Protein AF-0000000086063031 (afdb_homodimer)

InterPro domains:
  IPR055894 Protein of unknown function DUF7471 [PF24283] (33-115)

Sequence (252 aa):
MVTSVFPFATTVAWLATDVVGPSWWAVEGSTPLLIVILIAGIGTGVLFAVSLVAYARRGGRRFLLVSIAIGALWARSIVGAGTVLGYVPMPAHHYVEHTLDFAIAAIVLYAVYAHAPGEPPEDGPPMVTSVFPFATTVAWLATDVVGPSWWAVEGSTPLLIVILIAGIGTGVLFAVSLVAYARRGGRRFLLVSIAIGALWARSIVGAGTVLGYVPMPAHHYVEHTLDFAIAAIVLYAVYAHAPGEPPEDGPP

Nearest PDB structures (foldseek):
  8gs8-assembly1_D  TM=6.933E-01  e=8.048E+00  Homo sapiens
  4yxd-assembly1_D  TM=7.085E-01  e=8.470E+00  Sus scrofa

Organism: NCBI:txid261290

pLDDT: mean 77.17, std 23.17, range [20.83, 98.56]

Secondary structure (DSSP, 8-state):
---S-HHHHHHHHHIIIIIT-GGGG-STT-HHHHHHHHHHHHHHHHHHHHHHHHHHHH-SHHHHHHHHHHHHHHHHHHHHHHHHTTSS-HHHHHHHHHHHHHHHHHHHHHHHHHTSTTS-------/-----HHHHHHHHHIIIIIT-GGGG-STT-HHHHHHHHHHHHHHHHHHHHHHHHHHHH-SHHHHHHHHHHHHHHHHHHHHHHHHTTSS-HHHHHHHHHHHHHHHHHHHHHHHHHTSTTS-------

Solvent-accessible surface area (backbone atoms only — not comparable to full-atom values): 13448 Å² total; per-residue (Å²): 132,88,72,76,71,59,49,58,56,46,47,51,44,46,51,45,46,69,70,42,34,87,65,45,65,34,58,58,70,23,64,72,57,49,53,51,43,50,52,34,31,51,54,30,40,53,52,29,52,50,32,46,51,49,23,71,72,68,45,60,64,54,38,45,47,51,29,52,39,31,44,51,55,32,50,43,32,52,41,49,53,32,26,32,73,64,76,33,57,63,62,59,46,51,52,52,43,44,54,45,50,37,50,34,44,50,45,58,51,46,40,53,61,58,64,32,93,85,48,73,67,80,70,66,81,131,133,87,73,75,73,57,48,59,57,45,46,54,42,45,50,45,46,68,72,42,35,87,67,43,67,33,59,58,70,27,63,71,59,49,52,51,42,50,53,32,33,51,54,30,41,51,51,28,53,50,33,45,51,50,23,72,72,67,46,60,65,56,37,45,45,50,30,51,40,31,42,52,56,32,49,45,33,52,42,50,52,31,25,31,73,64,76,33,59,61,62,58,46,51,51,52,42,42,54,46,51,36,51,35,43,51,45,57,51,46,39,52,60,58,64,32,93,84,47,72,68,80,72,66,81,133

Foldseek 3Di:
DPDDPVCVVVVVVCCVPVVCHPCNVVLAQNPVQLVVLVVVLVVLVVVLVVLVVVCVVVNDDLSVLVSVLSVLVNVLSVLSNCVNPPNHPPVRSVVSVVVSVVVSVVSNVCSCVQPPPPRPNPPPDD/DPDPPVCVVVVVVCCQPVVCNPCNVVLAQNPVQLVVLVVVLVVLVVVLVVLVVVCVVVNDDLSVLVSVLSVLVNVLSVLSNCVNPPNHPPVRSVVSVVVSVVVSVVSNVCSCVQPPPPRPNPPPDD

Radius of gyration: 20.37 Å; Cα contacts (8 Å, |Δi|>4): 259; chains: 2; bounding box: 74×58×47 Å

Structure (mmCIF, N/CA/C/O backbone):
data_AF-0000000086063031-model_v1
#
loop_
_entity.id
_entity.type
_entity.pdbx_description
1 polymer 'Membrane protein DedA with SNARE-associated domain'
#
loop_
_atom_site.group_PDB
_atom_site.id
_atom_site.type_symbol
_atom_site.label_atom_id
_atom_site.label_alt_id
_atom_site.label_comp_id
_atom_site.label_asym_id
_atom_site.label_entity_id
_atom_site.label_seq_id
_atom_site.pdbx_PDB_ins_code
_atom_site.Cartn_x
_atom_site.Cartn_y
_atom_site.Cartn_z
_atom_site.occupancy
_atom_site.B_iso_or_equiv
_atom_site.auth_seq_id
_atom_site.auth_comp_id
_atom_site.auth_asym_id
_atom_site.auth_atom_id
_atom_site.pdbx_PDB_model_num
ATOM 1 N N . MET A 1 1 ? -36.781 -14.828 -8.031 1 20.83 1 MET A N 1
ATOM 2 C CA . MET A 1 1 ? -35.969 -13.883 -8.781 1 20.83 1 MET A CA 1
ATOM 3 C C . MET A 1 1 ? -34.5 -14.023 -8.414 1 20.83 1 MET A C 1
ATOM 5 O O . MET A 1 1 ? -34.062 -13.477 -7.406 1 20.83 1 MET A O 1
ATOM 9 N N . VAL A 1 2 ? -33.906 -15.172 -8.297 1 31.12 2 VAL A N 1
ATOM 10 C CA . VAL A 1 2 ? -32.625 -15.727 -7.945 1 31.12 2 VAL A CA 1
ATOM 11 C C . VAL A 1 2 ? -31.531 -15.117 -8.836 1 31.12 2 VAL A C 1
ATOM 13 O O . VAL A 1 2 ? -31.469 -15.414 -10.031 1 31.12 2 VAL A O 1
ATOM 16 N N . THR A 1 3 ? -31.391 -13.758 -8.852 1 30.05 3 THR A N 1
ATOM 17 C CA . THR A 1 3 ? -30.688 -12.781 -9.68 1 30.05 3 THR A CA 1
ATOM 18 C C . THR A 1 3 ? -29.234 -13.188 -9.883 1 30.05 3 THR A C 1
ATOM 20 O O . THR A 1 3 ? -28.688 -13.984 -9.109 1 30.05 3 THR A O 1
ATOM 23 N N . SER A 1 4 ? -28.516 -12.82 -11.133 1 31.11 4 SER A N 1
ATOM 24 C CA . SER A 1 4 ? -27.359 -12.844 -12.031 1 31.11 4 SER A CA 1
ATOM 25 C C . SER A 1 4 ? -26.078 -12.453 -11.305 1 31.11 4 SER A C 1
ATOM 27 O O . SER A 1 4 ? -25.469 -11.43 -11.617 1 31.11 4 SER A O 1
ATOM 29 N N . VAL A 1 5 ? -26.078 -12.477 -10.055 1 32.88 5 VAL A N 1
ATOM 30 C CA . VAL A 1 5 ? -24.828 -12.227 -9.336 1 32.88 5 VAL A CA 1
ATOM 31 C C . VAL A 1 5 ? -23.75 -13.164 -9.867 1 32.88 5 VAL A C 1
ATOM 33 O O . VAL A 1 5 ? -22.578 -13.07 -9.453 1 32.88 5 VAL A O 1
ATOM 36 N N . PHE A 1 6 ? -24.156 -14.289 -10.5 1 37.38 6 PHE A N 1
ATOM 37 C CA . PHE A 1 6 ? -23.344 -15.367 -11.055 1 37.38 6 PHE A CA 1
ATOM 38 C C . PHE A 1 6 ? -22.453 -14.852 -12.18 1 37.38 6 PHE A C 1
ATOM 40 O O . PHE A 1 6 ? -21.5 -15.523 -12.594 1 37.38 6 PHE A O 1
ATOM 47 N N . PRO A 1 7 ? -22.938 -13.758 -12.82 1 42.75 7 PRO A N 1
ATOM 48 C CA . PRO A 1 7 ? -22.281 -13.406 -14.086 1 42.75 7 PRO A CA 1
ATOM 49 C C . PRO A 1 7 ? -20.906 -12.805 -13.875 1 42.75 7 PRO A C 1
ATOM 51 O O . PRO A 1 7 ? -20.031 -12.906 -14.758 1 42.75 7 PRO A O 1
ATOM 54 N N . PHE A 1 8 ? -20.844 -12.141 -12.766 1 37.62 8 PHE A N 1
ATOM 55 C CA . PHE A 1 8 ? -19.531 -11.523 -12.57 1 37.62 8 PHE A CA 1
ATOM 56 C C . PHE A 1 8 ? -18.469 -12.586 -12.328 1 37.62 8 PHE A C 1
ATOM 58 O O . PHE A 1 8 ? -17.391 -12.531 -12.922 1 37.62 8 PHE A O 1
ATOM 65 N N . ALA A 1 9 ? -18.766 -13.586 -11.555 1 42.22 9 ALA A N 1
ATOM 66 C CA . ALA A 1 9 ? -17.828 -14.68 -11.328 1 42.22 9 ALA A CA 1
ATOM 67 C C . ALA A 1 9 ? -17.594 -15.484 -12.602 1 42.22 9 ALA A C 1
ATOM 69 O O . ALA A 1 9 ? -16.469 -15.875 -12.906 1 42.22 9 ALA A O 1
ATOM 70 N N . THR A 1 10 ? -18.703 -15.688 -13.219 1 41.84 10 THR A N 1
ATOM 71 C CA . THR A 1 10 ? -18.594 -16.438 -14.469 1 41.84 10 THR A CA 1
ATOM 72 C C . THR A 1 10 ? -17.828 -15.633 -15.516 1 41.84 10 THR A C 1
ATOM 74 O O . THR A 1 10 ? -17.016 -16.188 -16.266 1 41.84 10 THR A O 1
ATOM 77 N N . THR A 1 11 ? -18.109 -14.383 -15.508 1 43.56 11 THR A N 1
ATOM 78 C CA . THR A 1 11 ? -17.406 -13.539 -16.453 1 43.56 11 THR A CA 1
ATOM 79 C C . THR A 1 11 ? -15.93 -13.414 -16.078 1 43.56 11 THR A C 1
ATOM 81 O O . THR A 1 11 ? -15.047 -13.508 -16.922 1 43.56 11 THR A O 1
ATOM 84 N N . VAL A 1 12 ? -15.68 -13.281 -14.852 1 43.25 12 VAL A N 1
ATOM 85 C CA . VAL A 1 12 ? -14.297 -13.273 -14.375 1 43.25 12 VAL A CA 1
ATOM 86 C C . VAL A 1 12 ? -13.672 -14.648 -14.586 1 43.25 12 VAL A C 1
ATOM 88 O O . VAL A 1 12 ? -12.516 -14.758 -14.992 1 43.25 12 VAL A O 1
ATOM 91 N N . ALA A 1 13 ? -14.461 -15.625 -14.406 1 44.09 13 ALA A N 1
ATOM 92 C CA . ALA A 1 13 ? -14.016 -17 -14.648 1 44.09 13 ALA A CA 1
ATOM 93 C C . ALA A 1 13 ? -13.773 -17.234 -16.141 1 44.09 13 ALA A C 1
ATOM 95 O O . ALA A 1 13 ? -12.766 -17.844 -16.516 1 44.09 13 ALA A O 1
ATOM 96 N N . TRP A 1 14 ? -14.742 -16.906 -16.891 1 43.19 14 TRP A N 1
ATOM 97 C CA . TRP A 1 14 ? -14.602 -17.031 -18.344 1 43.19 14 TRP A CA 1
ATOM 98 C C . TRP A 1 14 ? -13.43 -16.203 -18.844 1 43.19 14 TRP A C 1
ATOM 100 O O . TRP A 1 14 ? -12.633 -16.688 -19.656 1 43.19 14 TRP A O 1
ATOM 110 N N . LEU A 1 15 ? -13.219 -14.93 -18.469 1 42.94 15 LEU A N 1
ATOM 111 C CA . LEU A 1 15 ? -12.062 -14.133 -18.859 1 42.94 15 LEU A CA 1
ATOM 112 C C . LEU A 1 15 ? -10.766 -14.781 -18.375 1 42.94 15 LEU A C 1
ATOM 114 O O . LEU A 1 15 ? -9.781 -14.805 -19.109 1 42.94 15 LEU A O 1
ATOM 118 N N . ALA A 1 16 ? -10.836 -15.328 -17.344 1 42.28 16 ALA A N 1
ATOM 119 C CA . ALA A 1 16 ? -9.695 -16.031 -16.766 1 42.28 16 ALA A CA 1
ATOM 120 C C . ALA A 1 16 ? -9.367 -17.297 -17.547 1 42.28 16 ALA A C 1
ATOM 122 O O . ALA A 1 16 ? -8.203 -17.578 -17.812 1 42.28 16 ALA A O 1
ATOM 123 N N . THR A 1 17 ? -10.297 -18.109 -17.719 1 42.16 17 THR A N 1
ATOM 124 C CA . THR A 1 17 ? -10.055 -19.391 -18.359 1 42.16 17 THR A CA 1
ATOM 125 C C . THR A 1 17 ? -9.789 -19.219 -19.844 1 42.16 17 THR A C 1
ATOM 127 O O . THR A 1 17 ? -8.898 -19.859 -20.406 1 42.16 17 THR A O 1
ATOM 130 N N . ASP A 1 18 ? -10.781 -18.781 -20.484 1 43.88 18 ASP A N 1
ATOM 131 C CA . ASP A 1 18 ? -10.727 -18.797 -21.938 1 43.88 18 ASP A CA 1
ATOM 132 C C . ASP A 1 18 ? -9.727 -17.75 -22.453 1 43.88 18 ASP A C 1
ATOM 134 O O . ASP A 1 18 ? -9.047 -17.984 -23.438 1 43.88 18 ASP A O 1
ATOM 138 N N . VAL A 1 19 ? -9.883 -16.594 -21.984 1 39.41 19 VAL A N 1
ATOM 139 C CA . VAL A 1 19 ? -9 -15.602 -22.578 1 39.41 19 VAL A CA 1
ATOM 140 C C . VAL A 1 19 ? -7.57 -15.812 -22.094 1 39.41 19 VAL A C 1
ATOM 142 O O . VAL A 1 19 ? -6.609 -15.57 -22.828 1 39.41 19 VAL A O 1
ATOM 145 N N . VAL A 1 20 ? -7.281 -16.016 -20.781 1 44.25 20 VAL A N 1
ATOM 146 C CA . VAL A 1 20 ? -5.922 -16.047 -20.25 1 44.25 20 VAL A CA 1
ATOM 147 C C . VAL A 1 20 ? -5.383 -17.484 -20.297 1 44.25 20 VAL A C 1
ATOM 149 O O . VAL A 1 20 ? -4.172 -17.688 -20.344 1 44.25 20 VAL A O 1
ATOM 152 N N . GLY A 1 21 ? -6.012 -18.484 -20.906 1 39.88 21 GLY A N 1
ATOM 153 C CA . GLY A 1 21 ? -5.637 -19.891 -20.984 1 39.88 21 GLY A CA 1
ATOM 154 C C . GLY A 1 21 ? -4.973 -20.406 -19.719 1 39.88 21 GLY A C 1
ATOM 155 O O . GLY A 1 21 ? -4.582 -19.609 -18.859 1 39.88 21 GLY A O 1
ATOM 156 N N . PRO A 1 22 ? -5.008 -21.797 -19.469 1 41.97 22 PRO A N 1
ATOM 157 C CA . PRO A 1 22 ? -4.457 -22.5 -18.297 1 41.97 22 PRO A CA 1
ATOM 158 C C . PRO A 1 22 ? -3.154 -21.875 -17.812 1 41.97 22 PRO A C 1
ATOM 160 O O . PRO A 1 22 ? -2.865 -21.906 -16.609 1 41.97 22 PRO A O 1
ATOM 163 N N . SER A 1 23 ? -2.26 -21.469 -18.75 1 40.78 23 SER A N 1
ATOM 164 C CA . SER A 1 23 ? -0.94 -20.875 -18.594 1 40.78 23 SER A CA 1
ATOM 165 C C . SER A 1 23 ? -1.035 -19.5 -17.953 1 40.78 23 SER A C 1
ATOM 167 O O . SER A 1 23 ? -0.016 -18.891 -17.609 1 40.78 23 SER A O 1
ATOM 169 N N . TRP A 1 24 ? -2.018 -18.75 -18.188 1 43.81 24 TRP A N 1
ATOM 170 C CA . TRP A 1 24 ? -2.277 -17.359 -17.812 1 43.81 24 TRP A CA 1
ATOM 171 C C . TRP A 1 24 ? -2.168 -17.172 -16.297 1 43.81 24 TRP A C 1
ATOM 173 O O . TRP A 1 24 ? -2.01 -16.047 -15.828 1 43.81 24 TRP A O 1
ATOM 183 N N . TRP A 1 25 ? -2.561 -18.344 -15.539 1 47.53 25 TRP A N 1
ATOM 184 C CA . TRP A 1 25 ? -2.482 -18.375 -14.086 1 47.53 25 TRP A CA 1
ATOM 185 C C . TRP A 1 25 ? -1.031 -18.344 -13.617 1 47.53 25 TRP A C 1
ATOM 187 O O . TRP A 1 25 ? -0.75 -18 -12.469 1 47.53 25 TRP A O 1
ATOM 197 N N . ALA A 1 26 ? -0.244 -18.781 -14.711 1 58.03 26 ALA A N 1
ATOM 198 C CA . ALA A 1 26 ? 1.169 -18.766 -14.336 1 58.03 26 ALA A CA 1
ATOM 199 C C . ALA A 1 26 ? 1.691 -17.344 -14.242 1 58.03 26 ALA A C 1
ATOM 201 O O . ALA A 1 26 ? 1.446 -16.516 -15.133 1 58.03 26 ALA A O 1
ATOM 202 N N . VAL A 1 27 ? 1.788 -16.875 -13.07 1 63.09 27 VAL A N 1
ATOM 203 C CA . VAL A 1 27 ? 2.359 -15.555 -12.828 1 63.09 27 VAL A CA 1
ATOM 204 C C . VAL A 1 27 ? 3.656 -15.398 -13.617 1 63.09 27 VAL A C 1
ATOM 206 O O . VAL A 1 27 ? 3.846 -14.406 -14.32 1 63.09 27 VAL A O 1
ATOM 209 N N . GLU A 1 28 ? 4.422 -16.422 -13.656 1 63.66 28 GLU A N 1
ATOM 210 C CA . GLU A 1 28 ? 5.691 -16.328 -14.367 1 63.66 28 GLU A CA 1
ATOM 211 C C . GLU A 1 28 ? 5.477 -16.359 -15.875 1 63.66 28 GLU A C 1
ATOM 213 O O . GLU A 1 28 ? 4.762 -17.234 -16.391 1 63.66 28 GLU A O 1
ATOM 218 N N . GLY A 1 29 ? 5.973 -15.344 -16.531 1 69.56 29 GLY A N 1
ATOM 219 C CA . GLY A 1 29 ? 5.922 -15.312 -17.984 1 69.56 29 GLY A CA 1
ATOM 220 C C . GLY A 1 29 ? 4.617 -14.766 -18.531 1 69.56 29 GLY A C 1
ATOM 221 O O . GLY A 1 29 ? 4.414 -14.711 -19.734 1 69.56 29 GLY A O 1
ATOM 222 N N . SER A 1 30 ? 3.766 -14.32 -17.609 1 76.94 30 SER A N 1
ATOM 223 C CA . SER A 1 30 ? 2.482 -13.797 -18.062 1 76.94 30 SER A CA 1
ATOM 224 C C . SER A 1 30 ? 2.637 -12.398 -18.656 1 76.94 30 SER A C 1
ATOM 226 O O . SER A 1 30 ? 2.967 -11.445 -17.938 1 76.94 30 SER A O 1
ATOM 228 N N . THR A 1 31 ? 2.377 -12.25 -19.953 1 79.69 31 THR A N 1
ATOM 229 C CA . THR A 1 31 ? 2.512 -10.969 -20.641 1 79.69 31 THR A CA 1
ATOM 230 C C . THR A 1 31 ? 1.456 -9.984 -20.156 1 79.69 31 THR A C 1
ATOM 232 O O . THR A 1 31 ? 1.765 -8.82 -19.875 1 79.69 31 THR A O 1
ATOM 235 N N . PRO A 1 32 ? 0.213 -10.375 -19.938 1 81.25 32 PRO A N 1
ATOM 236 C CA . PRO A 1 32 ? -0.776 -9.43 -19.422 1 81.25 32 PRO A CA 1
ATOM 237 C C . PRO A 1 32 ? -0.412 -8.883 -18.031 1 81.25 32 PRO A C 1
ATOM 239 O O . PRO A 1 32 ? -0.595 -7.691 -17.766 1 81.25 32 PRO A O 1
ATOM 242 N N . LEU A 1 33 ? 0.111 -9.742 -17.219 1 84.5 33 LEU A N 1
ATOM 243 C CA . LEU A 1 33 ? 0.503 -9.281 -15.883 1 84.5 33 LEU A CA 1
ATOM 244 C C . LEU A 1 33 ? 1.688 -8.32 -15.969 1 84.5 33 LEU A C 1
ATOM 246 O O . LEU A 1 33 ? 1.754 -7.344 -15.219 1 84.5 33 LEU A O 1
ATOM 250 N N . LEU A 1 34 ? 2.562 -8.602 -16.828 1 85.81 34 LEU A N 1
ATOM 251 C CA . LEU A 1 34 ? 3.715 -7.719 -16.984 1 85.81 34 LEU A CA 1
ATOM 252 C C . LEU A 1 34 ? 3.279 -6.332 -17.438 1 85.81 34 LEU A C 1
ATOM 254 O O . LEU A 1 34 ? 3.785 -5.32 -16.953 1 85.81 34 LEU A O 1
ATOM 258 N N . ILE A 1 35 ? 2.352 -6.238 -18.328 1 88.56 35 ILE A N 1
ATOM 259 C CA . ILE A 1 35 ? 1.856 -4.969 -18.844 1 88.56 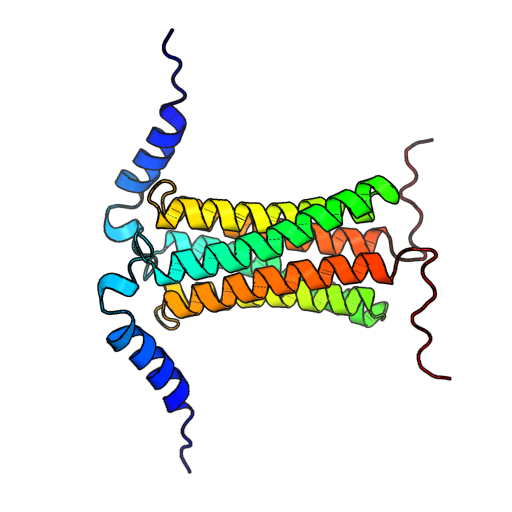35 ILE A CA 1
ATOM 260 C C . ILE A 1 35 ? 1.198 -4.172 -17.719 1 88.56 35 ILE A C 1
ATOM 262 O O . ILE A 1 35 ? 1.463 -2.98 -17.562 1 88.56 35 ILE A O 1
ATOM 266 N N . VAL A 1 36 ? 0.403 -4.84 -16.906 1 88.19 36 VAL A N 1
ATOM 267 C CA . VAL A 1 36 ? -0.298 -4.164 -15.812 1 88.19 36 VAL A CA 1
ATOM 268 C C . VAL A 1 36 ? 0.711 -3.65 -14.789 1 88.19 36 VAL A C 1
ATOM 270 O O . VAL A 1 36 ? 0.601 -2.518 -14.32 1 88.19 36 VAL A O 1
ATOM 273 N N . ILE A 1 37 ? 1.658 -4.477 -14.484 1 91.56 37 ILE A N 1
ATOM 274 C CA . ILE A 1 37 ? 2.674 -4.094 -13.516 1 91.56 37 ILE A CA 1
ATOM 275 C C . ILE A 1 37 ? 3.475 -2.906 -14.039 1 91.56 37 ILE A C 1
ATOM 277 O O . ILE A 1 37 ? 3.816 -1.995 -13.281 1 91.56 37 ILE A O 1
ATOM 281 N N . LEU A 1 38 ? 3.766 -2.932 -15.336 1 92.81 38 LEU A N 1
ATOM 282 C CA . LEU A 1 38 ? 4.539 -1.842 -15.93 1 92.81 38 LEU A CA 1
ATOM 283 C C . LEU A 1 38 ? 3.746 -0.54 -15.906 1 92.81 38 LEU A C 1
ATOM 285 O O . LEU A 1 38 ? 4.277 0.509 -15.531 1 92.81 38 LEU A O 1
ATOM 289 N N . ILE A 1 39 ? 2.504 -0.57 -16.219 1 93.88 39 ILE A N 1
ATOM 290 C CA . ILE A 1 39 ? 1.654 0.616 -16.219 1 93.88 39 ILE A CA 1
ATOM 291 C C . ILE A 1 39 ? 1.513 1.144 -14.789 1 93.88 39 ILE A C 1
ATOM 293 O O . ILE A 1 39 ? 1.739 2.328 -14.531 1 93.88 39 ILE A O 1
ATOM 297 N N . ALA A 1 40 ? 1.154 0.263 -13.922 1 94.56 40 ALA A N 1
ATOM 298 C CA . ALA A 1 40 ? 1.008 0.661 -12.523 1 94.56 40 ALA A CA 1
ATOM 299 C C . ALA A 1 40 ? 2.338 1.137 -11.945 1 94.56 40 ALA A C 1
ATOM 301 O O . ALA A 1 40 ? 2.379 2.105 -11.188 1 94.56 40 ALA A O 1
ATOM 302 N N . GLY A 1 41 ? 3.43 0.386 -12.266 1 96.69 41 GLY A N 1
ATOM 303 C CA . GLY A 1 41 ? 4.754 0.757 -11.797 1 96.69 41 GLY A CA 1
ATOM 304 C C . GLY A 1 41 ? 5.188 2.135 -12.266 1 96.69 41 GLY A C 1
ATOM 305 O O . GLY A 1 41 ? 5.73 2.918 -11.484 1 96.69 41 GLY A O 1
ATOM 306 N N . ILE A 1 42 ? 4.965 2.445 -13.516 1 96.81 42 ILE A N 1
ATOM 307 C CA . ILE A 1 42 ? 5.289 3.76 -14.055 1 96.81 42 ILE A CA 1
ATOM 308 C C . ILE A 1 42 ? 4.441 4.828 -13.367 1 96.81 42 ILE A C 1
ATOM 310 O O . ILE A 1 42 ? 4.965 5.848 -12.914 1 96.81 42 ILE A O 1
ATOM 314 N N . GLY A 1 43 ? 3.176 4.586 -13.258 1 97.19 43 GLY A N 1
ATOM 315 C CA . GLY A 1 43 ? 2.309 5.535 -12.578 1 97.19 43 GLY A CA 1
ATOM 316 C C . GLY A 1 43 ? 2.729 5.805 -11.148 1 97.19 43 GLY A C 1
ATOM 317 O O . GLY A 1 43 ? 2.859 6.965 -10.742 1 97.19 43 GLY A O 1
ATOM 318 N N . THR A 1 44 ? 2.975 4.793 -10.43 1 97.81 44 THR A N 1
ATOM 319 C CA . THR A 1 44 ? 3.404 4.934 -9.039 1 97.81 44 THR A CA 1
ATOM 320 C C . THR A 1 44 ? 4.797 5.551 -8.961 1 97.81 44 THR A C 1
ATOM 322 O O . THR A 1 44 ? 5.09 6.316 -8.039 1 97.81 44 THR A O 1
ATOM 325 N N . GLY A 1 45 ? 5.586 5.23 -9.961 1 98 45 GLY A N 1
ATOM 326 C CA . GLY A 1 45 ? 6.902 5.84 -10.023 1 98 45 GLY A CA 1
ATOM 327 C C . GLY A 1 45 ? 6.855 7.344 -10.203 1 98 45 GLY A C 1
ATOM 328 O O . GLY A 1 45 ? 7.605 8.078 -9.547 1 98 45 GLY A O 1
ATOM 329 N N . VAL A 1 46 ? 6.031 7.793 -11.031 1 98.31 46 VAL A N 1
ATOM 330 C CA . VAL A 1 46 ? 5.84 9.227 -11.234 1 98.31 46 VAL A CA 1
ATOM 331 C C . VAL A 1 46 ? 5.379 9.875 -9.93 1 98.31 46 VAL A C 1
ATOM 333 O O . VAL A 1 46 ? 5.914 10.906 -9.523 1 98.31 46 VAL A O 1
ATOM 336 N N . LEU A 1 47 ? 4.438 9.266 -9.281 1 98.44 47 LEU A N 1
ATOM 337 C CA . LEU A 1 47 ? 3.959 9.812 -8.016 1 98.44 47 LEU A CA 1
ATOM 338 C C . LEU A 1 47 ? 5.07 9.828 -6.973 1 98.44 47 LEU A C 1
ATOM 340 O O . LEU A 1 47 ? 5.148 10.742 -6.152 1 98.44 47 LEU A O 1
ATOM 344 N N . PHE A 1 48 ? 5.879 8.828 -7.02 1 98.38 48 PHE A N 1
ATOM 345 C CA . PHE A 1 48 ? 7.02 8.789 -6.109 1 98.38 48 PHE A CA 1
ATOM 346 C C . PHE A 1 48 ? 7.969 9.953 -6.375 1 98.38 48 PHE A C 1
ATOM 348 O O . PHE A 1 48 ? 8.398 10.633 -5.441 1 98.38 48 PHE A O 1
ATOM 355 N N . ALA A 1 49 ? 8.258 10.188 -7.641 1 98.5 49 ALA A N 1
ATOM 356 C CA . ALA A 1 49 ? 9.117 11.305 -8 1 98.5 49 ALA A CA 1
ATOM 357 C C . ALA A 1 49 ? 8.516 12.633 -7.543 1 98.5 49 ALA A C 1
ATOM 359 O O . ALA A 1 49 ? 9.219 13.484 -6.992 1 98.5 49 ALA A O 1
ATOM 360 N N . VAL A 1 50 ? 7.281 12.766 -7.715 1 97.5 50 VAL A N 1
ATOM 361 C CA . VAL A 1 50 ? 6.582 13.977 -7.281 1 97.5 50 VAL A CA 1
ATOM 362 C C . VAL A 1 50 ? 6.684 14.117 -5.766 1 97.5 50 VAL A C 1
ATOM 364 O O . VAL A 1 50 ? 6.906 15.219 -5.254 1 97.5 50 VAL A O 1
ATOM 367 N N . SER A 1 51 ? 6.477 13 -5.121 1 97.44 51 SER A N 1
ATOM 368 C CA . SER A 1 51 ? 6.547 13.055 -3.666 1 97.44 51 SER A CA 1
ATOM 369 C C . SER A 1 51 ? 7.941 13.461 -3.195 1 97.44 51 SER A C 1
ATOM 371 O O . SER A 1 51 ? 8.078 14.156 -2.186 1 97.44 51 SER A O 1
ATOM 373 N N . LEU A 1 52 ? 8.984 13.047 -3.93 1 97.44 52 LEU A N 1
ATOM 374 C CA . LEU A 1 52 ? 10.352 13.422 -3.59 1 97.44 52 LEU A CA 1
ATOM 375 C C . LEU A 1 52 ? 10.586 14.914 -3.826 1 97.44 52 LEU A C 1
ATOM 377 O O . LEU A 1 52 ? 11.242 15.578 -3.021 1 97.44 52 LEU A O 1
ATOM 381 N N . VAL A 1 53 ? 10.086 15.359 -4.895 1 96.25 53 VAL A N 1
ATOM 382 C CA . VAL A 1 53 ? 10.227 16.781 -5.207 1 96.25 53 VAL A CA 1
ATOM 383 C C . VAL A 1 53 ? 9.5 17.609 -4.152 1 96.25 53 VAL A C 1
ATOM 385 O O . VAL A 1 53 ? 10.031 18.609 -3.672 1 96.25 53 VAL A O 1
ATOM 388 N N . ALA A 1 54 ? 8.336 17.219 -3.822 1 93.62 54 ALA A N 1
ATOM 389 C CA . ALA A 1 54 ? 7.586 17.906 -2.781 1 93.62 54 ALA A CA 1
ATOM 390 C C . ALA A 1 54 ? 8.352 17.906 -1.463 1 93.62 54 ALA A C 1
ATOM 392 O O . ALA A 1 54 ? 8.43 18.938 -0.785 1 93.62 54 ALA A O 1
ATOM 393 N N . TYR A 1 55 ? 8.922 16.766 -1.166 1 94.62 55 TYR A N 1
ATOM 394 C CA . TYR A 1 55 ? 9.727 16.672 0.046 1 94.62 55 TYR A CA 1
ATOM 395 C C . TYR A 1 55 ? 10.922 17.609 -0.024 1 94.62 55 TYR A C 1
ATOM 397 O O . TYR A 1 55 ? 11.266 18.266 0.962 1 94.62 55 TYR A O 1
ATOM 405 N N . ALA A 1 56 ? 11.555 17.656 -1.115 1 95.38 56 ALA A N 1
ATOM 406 C CA . ALA A 1 56 ? 12.742 18.5 -1.3 1 95.38 56 ALA A CA 1
ATOM 407 C C . ALA A 1 56 ? 12.391 19.969 -1.187 1 95.38 56 ALA A C 1
ATOM 409 O O . ALA A 1 56 ? 13.195 20.766 -0.685 1 95.38 56 ALA A O 1
ATOM 410 N N . ARG A 1 57 ? 11.25 20.375 -1.548 1 91.75 57 ARG A N 1
ATOM 411 C CA . ARG A 1 57 ? 10.844 21.766 -1.595 1 91.75 57 ARG A CA 1
ATOM 412 C C . ARG A 1 57 ? 10.25 22.203 -0.263 1 91.75 57 ARG A C 1
ATOM 414 O O . ARG A 1 57 ? 10.492 23.328 0.191 1 91.75 57 ARG A O 1
ATOM 421 N N . ARG A 1 58 ? 9.539 21.391 0.278 1 86.56 58 ARG A N 1
ATOM 422 C CA . ARG A 1 58 ? 8.781 21.797 1.458 1 86.56 58 ARG A CA 1
ATOM 423 C C . ARG A 1 58 ? 9.477 21.328 2.736 1 86.56 58 ARG A C 1
ATOM 425 O O . ARG A 1 58 ? 9.281 21.922 3.801 1 86.56 58 ARG A O 1
ATOM 432 N N . GLY A 1 59 ? 10.18 20.266 2.498 1 81.88 59 GLY A N 1
ATOM 433 C CA . GLY A 1 59 ? 10.828 19.734 3.689 1 81.88 59 GLY A CA 1
ATOM 434 C C . GLY A 1 59 ? 9.852 19.219 4.727 1 81.88 59 GLY A C 1
ATOM 435 O O . GLY A 1 59 ? 8.648 19.109 4.457 1 81.88 59 GLY A O 1
ATOM 436 N N . GLY A 1 60 ? 10.211 18.438 5.812 1 84.94 60 GLY A N 1
ATOM 437 C CA . GLY A 1 60 ? 9.352 18.016 6.91 1 84.94 60 GLY A CA 1
ATOM 438 C C . GLY A 1 60 ? 9.195 16.5 6.996 1 84.94 60 GLY A C 1
ATOM 439 O O . GLY A 1 60 ? 9.359 15.805 5.996 1 84.94 60 GLY A O 1
ATOM 440 N N . ARG A 1 61 ? 8.852 16.172 8.047 1 88.88 61 ARG A N 1
ATOM 441 C CA . ARG A 1 61 ? 8.742 14.75 8.359 1 88.88 61 ARG A CA 1
ATOM 442 C C . ARG A 1 61 ? 7.531 14.125 7.68 1 88.88 61 ARG A C 1
ATOM 444 O O . ARG A 1 61 ? 7.574 12.969 7.254 1 88.88 61 ARG A O 1
ATOM 451 N N . ARG A 1 62 ? 6.488 14.891 7.594 1 89.75 62 ARG A N 1
ATOM 452 C CA . ARG A 1 62 ? 5.285 14.367 6.961 1 89.75 62 ARG A CA 1
ATOM 453 C C . ARG A 1 62 ? 5.547 14.016 5.5 1 89.75 62 ARG A C 1
ATOM 455 O O . ARG A 1 62 ? 5.152 12.945 5.031 1 89.75 62 ARG A O 1
ATOM 462 N N . PHE A 1 63 ? 6.16 14.859 4.777 1 93.31 63 PHE A N 1
ATOM 463 C CA . PHE A 1 63 ? 6.477 14.633 3.373 1 93.31 63 PHE A CA 1
ATOM 464 C C . PHE A 1 63 ? 7.48 13.492 3.223 1 93.31 63 PHE A C 1
ATOM 466 O O . PHE A 1 63 ? 7.395 12.703 2.275 1 93.31 63 PHE A O 1
ATOM 473 N N . LEU A 1 64 ? 8.398 13.469 4.102 1 95.38 64 LEU A N 1
ATOM 474 C CA . LEU A 1 64 ? 9.359 12.375 4.078 1 95.38 64 LEU A CA 1
ATOM 475 C C . LEU A 1 64 ? 8.664 11.031 4.277 1 95.38 64 LEU A C 1
ATOM 477 O O . LEU A 1 64 ? 8.93 10.078 3.541 1 95.38 64 LEU A O 1
ATOM 481 N N . LEU A 1 65 ? 7.793 10.93 5.258 1 96.44 65 LEU A N 1
ATOM 482 C CA . LEU A 1 65 ? 7.082 9.695 5.555 1 96.44 65 LEU A CA 1
ATOM 483 C C . LEU A 1 65 ? 6.223 9.258 4.371 1 96.44 65 LEU A C 1
ATOM 485 O O . LEU A 1 65 ? 6.195 8.078 4.02 1 96.44 65 LEU A O 1
ATOM 489 N N . VAL A 1 66 ? 5.621 10.203 3.758 1 96.75 66 VAL A N 1
ATOM 490 C CA . VAL A 1 66 ? 4.793 9.898 2.594 1 96.75 66 VAL A CA 1
ATOM 491 C C . VAL A 1 66 ? 5.672 9.414 1.446 1 96.75 66 VAL A C 1
ATOM 493 O O . VAL A 1 66 ? 5.324 8.453 0.753 1 96.75 66 VAL A O 1
ATOM 496 N N . SER A 1 67 ? 6.82 10.055 1.256 1 97.81 67 SER A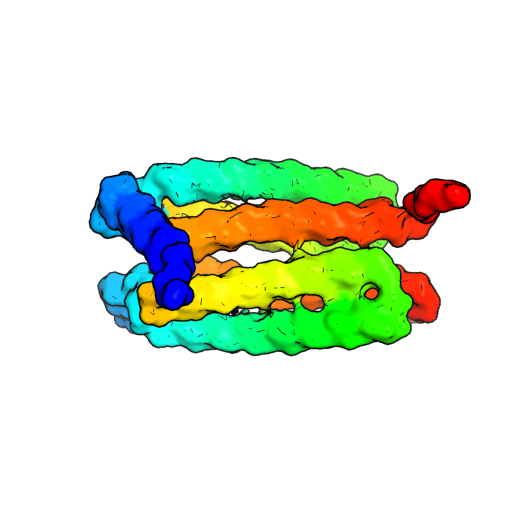 N 1
ATOM 497 C CA . SER A 1 67 ? 7.746 9.617 0.214 1 97.81 67 SER A CA 1
ATOM 498 C C . SER A 1 67 ? 8.242 8.195 0.476 1 97.81 67 SER A C 1
ATOM 500 O O . SER A 1 67 ? 8.359 7.395 -0.452 1 97.81 67 SER A O 1
ATOM 502 N N . ILE A 1 68 ? 8.469 7.871 1.687 1 98.19 68 ILE A N 1
ATOM 503 C CA . ILE A 1 68 ? 8.914 6.531 2.059 1 98.19 68 ILE A CA 1
ATOM 504 C C . ILE A 1 68 ? 7.801 5.523 1.771 1 98.19 68 ILE A C 1
ATOM 506 O O . ILE A 1 68 ? 8.047 4.461 1.199 1 98.19 68 ILE A O 1
ATOM 510 N N . ALA A 1 69 ? 6.59 5.867 2.154 1 98.38 69 ALA A N 1
ATOM 511 C CA . ALA A 1 69 ? 5.453 4.977 1.93 1 98.38 69 ALA A CA 1
ATOM 512 C C . ALA A 1 69 ? 5.227 4.742 0.439 1 98.38 69 ALA A C 1
ATOM 514 O O . ALA A 1 69 ? 5.059 3.604 0.002 1 98.38 69 ALA A O 1
ATOM 515 N N . ILE A 1 70 ? 5.293 5.742 -0.35 1 98.56 70 ILE A N 1
ATOM 516 C CA . ILE A 1 70 ? 5.059 5.625 -1.785 1 98.56 70 ILE A CA 1
ATOM 517 C C . ILE A 1 70 ? 6.242 4.926 -2.447 1 98.56 70 ILE A C 1
ATOM 519 O O . ILE A 1 70 ? 6.066 4.152 -3.393 1 98.56 70 ILE A O 1
ATOM 523 N N . GLY A 1 71 ? 7.41 5.184 -1.982 1 98.38 71 GLY A N 1
ATOM 524 C CA . GLY A 1 71 ? 8.578 4.449 -2.453 1 98.38 71 GLY A CA 1
ATOM 525 C C . GLY A 1 71 ? 8.492 2.959 -2.189 1 98.38 71 GLY A C 1
ATOM 526 O O . GLY A 1 71 ? 8.906 2.15 -3.02 1 98.38 71 GLY A O 1
ATOM 527 N N . ALA A 1 72 ? 7.988 2.629 -1.088 1 98.06 72 ALA A N 1
ATOM 528 C CA . ALA A 1 72 ? 7.773 1.223 -0.757 1 98.06 72 ALA A CA 1
ATOM 529 C C . ALA A 1 72 ? 6.758 0.587 -1.701 1 98.06 72 ALA A C 1
ATOM 531 O O . ALA A 1 72 ? 6.922 -0.563 -2.117 1 98.06 72 ALA A O 1
ATOM 532 N N . LEU A 1 73 ? 5.699 1.297 -2.018 1 97.88 73 LEU A N 1
ATOM 533 C CA . LEU A 1 73 ? 4.738 0.814 -3 1 97.88 73 LEU A CA 1
ATOM 534 C C . LEU A 1 73 ? 5.406 0.584 -4.352 1 97.88 73 LEU A C 1
ATOM 536 O O . LEU A 1 73 ? 5.145 -0.423 -5.012 1 97.88 73 LEU A O 1
ATOM 540 N N . TRP A 1 74 ? 6.238 1.502 -4.699 1 97.62 74 TRP A N 1
ATOM 541 C CA . TRP A 1 74 ? 6.93 1.385 -5.977 1 97.62 74 TRP A CA 1
ATOM 542 C C . TRP A 1 74 ? 7.883 0.195 -5.973 1 97.62 74 TRP A C 1
ATOM 544 O O . TRP A 1 74 ? 7.984 -0.532 -6.965 1 97.62 74 TRP A O 1
ATOM 554 N N . ALA A 1 75 ? 8.57 -0.02 -4.906 1 96.69 75 ALA A N 1
ATOM 555 C CA . ALA A 1 75 ? 9.461 -1.164 -4.758 1 96.69 75 ALA A CA 1
ATOM 556 C C . ALA A 1 75 ? 8.711 -2.479 -4.934 1 96.69 75 ALA A C 1
ATOM 558 O O . ALA A 1 75 ? 9.234 -3.432 -5.512 1 96.69 75 ALA A O 1
ATOM 559 N N . ARG A 1 76 ? 7.473 -2.5 -4.488 1 95.88 76 ARG A N 1
ATOM 560 C CA . ARG A 1 76 ? 6.66 -3.697 -4.676 1 95.88 76 ARG A CA 1
ATOM 561 C C . ARG A 1 76 ? 6.453 -3.994 -6.156 1 95.88 76 ARG A C 1
ATOM 563 O O . ARG A 1 76 ? 6.449 -5.156 -6.566 1 95.88 76 ARG A O 1
ATOM 570 N N . SER A 1 77 ? 6.242 -2.945 -6.906 1 95.44 77 SER A N 1
ATOM 571 C CA . SER A 1 77 ? 6.09 -3.131 -8.344 1 95.44 77 SER A CA 1
ATOM 572 C C . SER A 1 77 ? 7.371 -3.678 -8.969 1 95.44 77 SER A C 1
ATOM 574 O O . SER A 1 77 ? 7.316 -4.52 -9.867 1 95.44 77 SER A O 1
ATOM 576 N N . ILE A 1 78 ? 8.484 -3.256 -8.5 1 94.5 78 ILE A N 1
ATOM 577 C CA . ILE A 1 78 ? 9.773 -3.732 -9 1 94.5 78 ILE A CA 1
ATOM 578 C C . ILE A 1 78 ? 9.945 -5.207 -8.648 1 94.5 78 ILE A C 1
ATOM 580 O O . ILE A 1 78 ? 10.328 -6.016 -9.5 1 94.5 78 ILE A O 1
ATOM 584 N N . VAL A 1 79 ? 9.594 -5.523 -7.469 1 94.06 79 VAL A N 1
ATOM 585 C CA . VAL A 1 79 ? 9.648 -6.914 -7.027 1 94.06 79 VAL A CA 1
ATOM 586 C C . VAL A 1 79 ? 8.672 -7.754 -7.852 1 94.06 79 VAL A C 1
ATOM 588 O O . VAL A 1 79 ? 9 -8.867 -8.258 1 94.06 79 VAL A O 1
ATOM 591 N N . GLY A 1 80 ? 7.484 -7.211 -8.086 1 91.38 80 GLY A N 1
ATOM 592 C CA . GLY A 1 80 ? 6.52 -7.898 -8.93 1 91.38 80 GLY A CA 1
ATOM 593 C C . GLY A 1 80 ? 7.031 -8.148 -10.336 1 91.38 80 GLY A C 1
ATOM 594 O O . GLY A 1 80 ? 6.867 -9.25 -10.875 1 91.38 80 GLY A O 1
ATOM 595 N N . ALA A 1 81 ? 7.648 -7.164 -10.953 1 92.56 81 ALA A N 1
ATOM 596 C CA . ALA A 1 81 ? 8.242 -7.336 -12.281 1 92.56 81 ALA A CA 1
ATOM 597 C C . ALA A 1 81 ? 9.344 -8.391 -12.25 1 92.56 81 ALA A C 1
ATOM 599 O O . ALA A 1 81 ? 9.453 -9.211 -13.172 1 92.56 81 ALA A O 1
ATOM 600 N N . GLY A 1 82 ? 10.133 -8.359 -11.18 1 90.62 82 GLY A N 1
ATOM 601 C CA . GLY A 1 82 ? 11.164 -9.375 -11.008 1 90.62 82 GLY A CA 1
ATOM 602 C C . GLY A 1 82 ? 10.602 -10.781 -10.93 1 90.62 82 GLY A C 1
ATOM 603 O O . GLY A 1 82 ? 11.242 -11.742 -11.375 1 90.62 82 GLY A O 1
ATOM 604 N N . THR A 1 83 ? 9.406 -10.938 -10.422 1 87.12 83 THR A N 1
ATOM 605 C CA . THR A 1 83 ? 8.773 -12.25 -10.312 1 87.12 83 THR A CA 1
ATOM 606 C C . THR A 1 83 ? 8.258 -12.719 -11.672 1 87.12 83 THR A C 1
ATOM 608 O O . THR A 1 83 ? 8.445 -13.867 -12.055 1 87.12 83 THR A O 1
ATOM 611 N N . VAL A 1 84 ? 7.582 -11.883 -12.352 1 85.75 84 VAL A N 1
ATOM 612 C CA . VAL A 1 84 ? 7.059 -12.219 -13.672 1 85.75 84 VAL A CA 1
ATOM 613 C C . VAL A 1 84 ? 8.211 -12.617 -14.594 1 85.75 84 VAL A C 1
ATOM 615 O O . VAL A 1 84 ? 8.07 -13.531 -15.406 1 85.75 84 VAL A O 1
ATOM 618 N N . LEU A 1 85 ? 9.336 -11.953 -14.43 1 88.62 85 LEU A N 1
ATOM 619 C CA . LEU A 1 85 ? 10.492 -12.211 -15.281 1 88.62 85 LEU A CA 1
ATOM 620 C C . LEU A 1 85 ? 11.289 -13.398 -14.766 1 88.62 85 LEU A C 1
ATOM 622 O O . LEU A 1 85 ? 12.25 -13.836 -15.406 1 88.62 85 LEU A O 1
ATOM 626 N N . GLY A 1 86 ? 10.938 -13.891 -13.609 1 83.5 86 GLY A N 1
ATOM 627 C CA . GLY A 1 86 ? 11.531 -15.117 -13.102 1 83.5 86 GLY A CA 1
ATOM 628 C C . GLY A 1 86 ? 12.727 -14.867 -12.195 1 83.5 86 GLY A C 1
ATOM 629 O O . GLY A 1 86 ? 13.422 -15.805 -11.805 1 83.5 86 GLY A O 1
ATOM 630 N N . TYR A 1 87 ? 13.047 -13.586 -11.859 1 87.19 87 TYR A N 1
ATOM 631 C CA . TYR A 1 87 ? 14.211 -13.234 -11.055 1 87.19 87 TYR A CA 1
ATOM 632 C C . TYR A 1 87 ? 13.898 -13.352 -9.562 1 87.19 87 TYR A C 1
ATOM 634 O O . TYR A 1 87 ? 14.805 -13.562 -8.75 1 87.19 87 TYR A O 1
ATOM 642 N N . VAL A 1 88 ? 12.617 -13.18 -9.172 1 85.19 88 VAL A N 1
ATOM 643 C CA . VAL A 1 88 ? 12.195 -13.211 -7.777 1 85.19 88 VAL A CA 1
ATOM 644 C C . VAL A 1 88 ? 11.195 -14.352 -7.57 1 85.19 88 VAL A C 1
ATOM 646 O O . VAL A 1 88 ? 10.148 -14.391 -8.219 1 85.19 88 VAL A O 1
ATOM 649 N N . PRO A 1 89 ? 11.648 -15.266 -6.648 1 83.44 89 PRO A N 1
ATOM 650 C CA . PRO A 1 89 ? 10.688 -16.328 -6.371 1 83.44 89 PRO A CA 1
ATOM 651 C C . PRO A 1 89 ? 9.375 -15.812 -5.781 1 83.44 89 PRO A C 1
ATOM 653 O O . PRO A 1 89 ? 9.383 -14.836 -5.031 1 83.44 89 PRO A O 1
ATOM 656 N N . MET A 1 90 ? 8.281 -16.547 -6.062 1 82.56 90 MET A N 1
ATOM 657 C CA . MET A 1 90 ? 6.926 -16.141 -5.703 1 82.56 90 MET A CA 1
ATOM 658 C C . MET A 1 90 ? 6.793 -15.977 -4.191 1 82.56 90 MET A C 1
ATOM 660 O O . MET A 1 90 ? 6.215 -14.992 -3.723 1 82.56 90 MET A O 1
ATOM 664 N N . PRO A 1 91 ? 7.312 -16.844 -3.389 1 81 91 PRO A N 1
ATOM 665 C CA . PRO A 1 91 ? 7.168 -16.656 -1.945 1 81 91 PRO A CA 1
ATOM 666 C C . PRO A 1 91 ? 7.863 -15.391 -1.449 1 81 91 PRO A C 1
ATOM 668 O O . PRO A 1 91 ? 7.336 -14.688 -0.583 1 81 91 PRO A O 1
ATOM 671 N N . ALA A 1 92 ? 9.031 -15.172 -1.969 1 83.19 92 ALA A N 1
ATOM 672 C CA . ALA A 1 92 ? 9.758 -13.961 -1.577 1 83.19 92 ALA A CA 1
ATOM 673 C C . ALA A 1 92 ? 8.969 -12.711 -1.932 1 83.1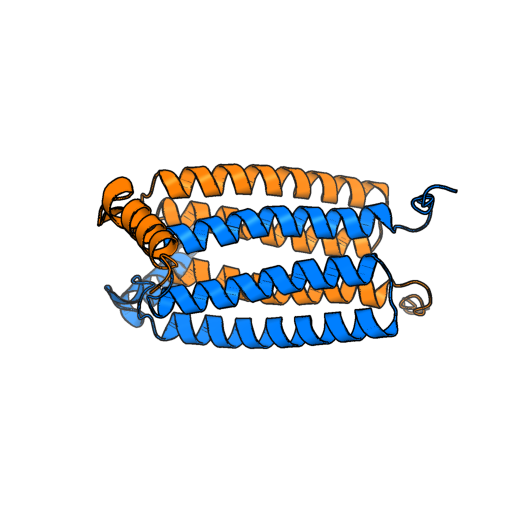9 92 ALA A C 1
ATOM 675 O O . ALA A 1 92 ? 8.898 -11.766 -1.141 1 83.19 92 ALA A O 1
ATOM 676 N N . HIS A 1 93 ? 8.391 -12.641 -3.131 1 89.06 93 HIS A N 1
ATOM 677 C CA . HIS A 1 93 ? 7.566 -11.523 -3.566 1 89.06 93 HIS A CA 1
ATOM 678 C C . HIS A 1 93 ? 6.426 -11.266 -2.586 1 89.06 93 HIS A C 1
ATOM 680 O O . HIS A 1 93 ? 6.219 -10.133 -2.145 1 89.06 93 HIS A O 1
ATOM 686 N N . HIS A 1 94 ? 5.793 -12.344 -2.135 1 88.62 94 HIS A N 1
ATOM 687 C CA . HIS A 1 94 ? 4.648 -12.172 -1.251 1 88.62 94 HIS A CA 1
ATOM 688 C C . HIS A 1 94 ? 5.09 -11.766 0.151 1 88.62 94 HIS A C 1
ATOM 690 O O . HIS A 1 94 ? 4.422 -10.969 0.814 1 88.62 94 HIS A O 1
ATOM 696 N N . TYR A 1 95 ? 6.148 -12.273 0.623 1 86.06 95 TYR A N 1
ATOM 697 C CA . TYR A 1 95 ? 6.664 -11.867 1.925 1 86.06 95 TYR A CA 1
ATOM 698 C C . TYR A 1 95 ? 7 -10.375 1.938 1 86.06 95 TYR A C 1
ATOM 700 O O . TYR A 1 95 ? 6.609 -9.656 2.857 1 86.06 95 TYR A O 1
ATOM 708 N N . VAL A 1 96 ? 7.684 -9.938 0.934 1 90.5 96 VAL A N 1
ATOM 709 C CA . VAL A 1 96 ? 8.062 -8.531 0.828 1 90.5 96 VAL A CA 1
ATOM 710 C C . VAL A 1 96 ? 6.805 -7.668 0.729 1 90.5 96 VAL A C 1
ATOM 712 O O . VAL A 1 96 ? 6.684 -6.66 1.425 1 90.5 96 VAL A O 1
ATOM 715 N N . GLU A 1 97 ? 5.949 -8.031 0.008 1 94.44 97 GLU A N 1
ATOM 716 C CA . GLU A 1 97 ? 4.746 -7.242 -0.243 1 94.44 97 GLU A CA 1
ATOM 717 C C . GLU A 1 97 ? 3.916 -7.082 1.027 1 94.44 97 GLU A C 1
ATOM 719 O O . GLU A 1 97 ? 3.533 -5.969 1.389 1 94.44 97 GLU A O 1
ATOM 724 N N . HIS A 1 98 ? 3.637 -8.195 1.726 1 92.44 98 HIS A N 1
ATOM 725 C CA . HIS A 1 98 ? 2.771 -8.125 2.898 1 92.44 98 HIS A CA 1
ATOM 726 C C . HIS A 1 98 ? 3.467 -7.418 4.055 1 92.44 98 HIS A C 1
ATOM 728 O O . HIS A 1 98 ? 2.822 -6.707 4.832 1 92.44 98 HIS A O 1
ATOM 734 N N . THR A 1 99 ? 4.781 -7.574 4.16 1 91.5 99 THR A N 1
ATOM 735 C CA . THR A 1 99 ? 5.539 -6.812 5.148 1 91.5 99 THR A CA 1
ATOM 736 C C . THR A 1 99 ? 5.453 -5.316 4.855 1 91.5 99 THR A C 1
ATOM 738 O O . THR A 1 99 ? 5.215 -4.516 5.758 1 91.5 99 THR A O 1
ATOM 741 N N . LEU A 1 100 ? 5.555 -5.004 3.588 1 96.12 100 LEU A N 1
ATOM 742 C CA . LEU A 1 100 ? 5.488 -3.602 3.193 1 96.12 100 LEU A CA 1
ATOM 743 C C . LEU A 1 100 ? 4.078 -3.051 3.379 1 96.12 100 LEU A C 1
ATOM 745 O O . LEU A 1 100 ? 3.904 -1.887 3.744 1 96.12 100 LEU A O 1
ATOM 749 N N . ASP A 1 101 ? 3.127 -3.883 3.127 1 96.81 101 ASP A N 1
ATOM 750 C CA . ASP A 1 101 ? 1.753 -3.434 3.33 1 96.81 101 ASP A CA 1
ATOM 751 C C . ASP A 1 101 ? 1.53 -2.98 4.77 1 96.81 101 ASP A C 1
ATOM 753 O O . ASP A 1 101 ? 0.976 -1.905 5.012 1 96.81 101 ASP A O 1
ATOM 757 N N . PHE A 1 102 ? 1.955 -3.775 5.68 1 95.44 102 PHE A N 1
ATOM 758 C CA . PHE A 1 102 ? 1.809 -3.453 7.094 1 95.44 102 PHE A CA 1
ATOM 759 C C . PHE A 1 102 ? 2.594 -2.195 7.445 1 95.44 102 PHE A C 1
ATOM 761 O O . PHE A 1 102 ? 2.072 -1.297 8.109 1 95.44 102 PHE A O 1
ATOM 768 N N . ALA A 1 103 ? 3.811 -2.094 6.977 1 97 103 ALA A N 1
ATOM 769 C CA . ALA A 1 103 ? 4.68 -0.958 7.266 1 97 103 ALA A CA 1
ATOM 770 C C . ALA A 1 103 ? 4.105 0.335 6.695 1 97 103 ALA A C 1
ATOM 772 O O . ALA A 1 103 ? 4.117 1.374 7.359 1 97 103 ALA A O 1
ATOM 773 N N . ILE A 1 104 ? 3.57 0.262 5.469 1 98.38 104 ILE A N 1
ATOM 774 C CA . ILE A 1 104 ? 3.004 1.438 4.816 1 98.38 104 ILE A CA 1
ATOM 775 C C . ILE A 1 104 ? 1.8 1.938 5.613 1 98.38 104 ILE A C 1
ATOM 777 O O . ILE A 1 104 ? 1.667 3.141 5.859 1 98.38 104 ILE A O 1
ATOM 781 N N . ALA A 1 105 ? 0.984 1.021 5.996 1 98.25 105 ALA A N 1
ATOM 782 C CA . ALA A 1 105 ? -0.18 1.399 6.793 1 98.25 105 ALA A CA 1
ATOM 783 C C . ALA A 1 105 ? 0.24 2.105 8.078 1 98.25 105 ALA A C 1
ATOM 785 O O . ALA A 1 105 ? -0.328 3.139 8.438 1 98.25 105 ALA A O 1
ATOM 786 N N . ALA A 1 106 ? 1.22 1.604 8.719 1 97.69 106 ALA A N 1
ATOM 787 C CA . ALA A 1 106 ? 1.7 2.18 9.969 1 97.69 106 ALA A CA 1
ATOM 788 C C . ALA A 1 106 ? 2.312 3.557 9.742 1 97.69 106 ALA A C 1
ATOM 790 O O . ALA A 1 106 ? 2.057 4.492 10.508 1 97.69 106 ALA A O 1
ATOM 791 N N . ILE A 1 107 ? 3.039 3.65 8.711 1 97.81 107 ILE A N 1
ATOM 792 C CA . ILE A 1 107 ? 3.746 4.891 8.406 1 97.81 107 ILE A CA 1
ATOM 793 C C . ILE A 1 107 ? 2.738 5.996 8.102 1 97.81 107 ILE A C 1
ATOM 795 O O . ILE A 1 107 ? 2.852 7.109 8.617 1 97.81 107 ILE A O 1
ATOM 799 N N . VAL A 1 108 ? 1.762 5.707 7.242 1 96.62 108 VAL A N 1
ATOM 800 C CA . VAL A 1 108 ? 0.813 6.734 6.824 1 96.62 108 VAL A CA 1
ATOM 801 C C . VAL A 1 108 ? -0.079 7.121 8 1 96.62 108 VAL A C 1
ATOM 803 O O . VAL A 1 108 ? -0.421 8.297 8.172 1 96.62 108 VAL A O 1
ATOM 806 N N . LEU A 1 109 ? -0.407 6.137 8.789 1 96.62 109 LEU A N 1
ATOM 807 C CA . LEU A 1 109 ? -1.181 6.453 9.984 1 96.62 109 LEU A CA 1
ATOM 808 C C . LEU A 1 109 ? -0.379 7.34 10.93 1 96.62 109 LEU A C 1
ATOM 810 O O . LEU A 1 109 ? -0.904 8.32 11.469 1 96.62 109 LEU A O 1
ATOM 814 N N . TYR A 1 110 ? 0.801 7.027 11.117 1 95.12 110 TYR A N 1
ATOM 815 C CA . TYR A 1 110 ? 1.679 7.809 11.984 1 95.12 110 TYR A CA 1
ATOM 816 C C . TYR A 1 110 ? 1.844 9.227 11.453 1 95.12 110 TYR A C 1
ATOM 818 O O . TYR A 1 110 ? 1.84 10.188 12.227 1 95.12 110 TYR A O 1
ATOM 826 N N . ALA A 1 111 ? 2.004 9.312 10.188 1 91.81 111 ALA A N 1
ATOM 827 C CA . ALA A 1 111 ? 2.205 10.625 9.562 1 91.81 111 ALA A CA 1
ATOM 828 C C . ALA A 1 111 ? 1.056 11.57 9.898 1 91.81 111 ALA A C 1
ATOM 830 O O . ALA A 1 111 ? 1.277 12.75 10.18 1 91.81 111 ALA A O 1
ATOM 831 N N . VAL A 1 112 ? -0.114 11.109 9.867 1 87.31 112 VAL A N 1
ATOM 832 C CA . VAL A 1 112 ? -1.253 12 10.07 1 87.31 112 VAL A CA 1
ATOM 833 C C . VAL A 1 112 ? -1.485 12.211 11.562 1 87.31 112 VAL A C 1
ATOM 835 O O . VAL A 1 112 ? -1.885 13.297 11.984 1 87.31 112 VAL A O 1
ATOM 838 N N . TYR A 1 113 ? -1.212 11.203 12.289 1 85.12 113 TYR A N 1
ATOM 839 C CA . TYR A 1 113 ? -1.453 11.32 13.719 1 85.12 113 TYR A CA 1
ATOM 840 C C . TYR A 1 113 ? -0.416 12.227 14.375 1 85.12 113 TYR A C 1
ATOM 842 O O . TYR A 1 113 ? -0.749 13.039 15.242 1 85.12 113 TYR A O 1
ATOM 850 N N . ALA A 1 114 ? 0.677 12.148 14.008 1 84.06 114 ALA A N 1
ATOM 851 C CA . ALA A 1 114 ? 1.765 12.898 14.633 1 84.06 114 ALA A CA 1
ATOM 852 C C . ALA A 1 114 ? 1.777 14.344 14.141 1 84.06 114 ALA A C 1
ATOM 854 O O . ALA A 1 114 ? 2.334 15.227 14.805 1 84.06 114 ALA A O 1
ATOM 855 N N . HIS A 1 115 ? 1.25 14.594 13.07 1 76.12 115 HIS A N 1
ATOM 856 C CA . HIS A 1 115 ? 1.364 15.938 12.508 1 76.12 115 HIS A CA 1
ATOM 857 C C . HIS A 1 115 ? -0.0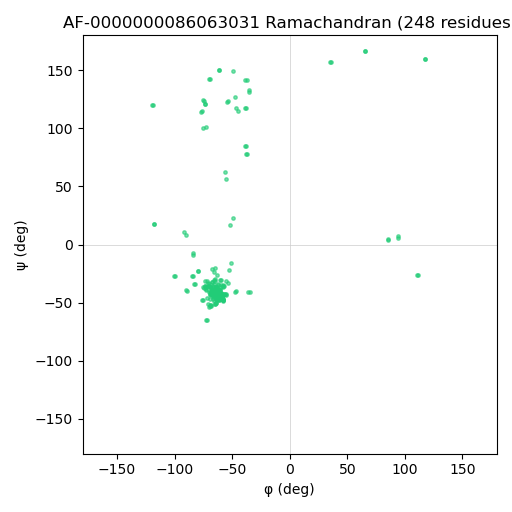05 16.594 12.359 1 76.12 115 HIS A C 1
ATOM 859 O O . HIS A 1 115 ? -0.184 17.484 11.531 1 76.12 115 HIS A O 1
ATOM 865 N N . ALA A 1 116 ? -0.874 16.047 13.023 1 65.5 116 ALA A N 1
ATOM 866 C CA . ALA A 1 116 ? -2.188 16.688 13.055 1 65.5 116 ALA A CA 1
ATOM 867 C C . ALA A 1 116 ? -2.139 18 13.836 1 65.5 116 ALA A C 1
ATOM 869 O O . ALA A 1 116 ? -1.341 18.156 14.766 1 65.5 116 ALA A O 1
ATOM 870 N N . PRO A 1 117 ? -2.898 18.938 13.297 1 58.47 117 PRO A N 1
ATOM 871 C CA . PRO A 1 117 ? -2.961 20.188 14.047 1 58.47 117 PRO A CA 1
ATOM 872 C C . PRO A 1 117 ? -3.377 19.984 15.5 1 58.47 117 PRO A C 1
ATOM 874 O O . PRO A 1 117 ? -4.277 19.188 15.781 1 58.47 117 PRO A O 1
ATOM 877 N N . GLY A 1 118 ? -2.482 20.484 16.484 1 54.34 118 GLY A N 1
ATOM 878 C CA . GLY A 1 118 ? -2.723 20.453 17.922 1 54.34 118 GLY A CA 1
ATOM 879 C C . GLY A 1 118 ? -1.807 19.484 18.656 1 54.34 118 GLY A C 1
ATOM 880 O O . GLY A 1 118 ? -1.827 19.422 19.875 1 54.34 118 GLY A O 1
ATOM 881 N N . GLU A 1 119 ? -1.379 18.516 17.922 1 53.81 119 GLU A N 1
ATOM 882 C CA . GLU A 1 119 ? -0.475 17.609 18.625 1 53.81 119 GLU A CA 1
ATOM 883 C C . GLU A 1 119 ? 0.898 18.25 18.828 1 53.81 119 GLU A C 1
ATOM 885 O O . GLU A 1 119 ? 1.408 18.922 17.922 1 53.81 119 GLU A O 1
ATOM 890 N N . PRO A 1 120 ? 1.355 18.391 20.172 1 50.44 120 PRO A N 1
ATOM 891 C CA . PRO A 1 120 ? 2.637 19.031 20.484 1 50.44 120 PRO A CA 1
ATOM 892 C C . PRO A 1 120 ? 3.775 18.531 19.594 1 50.44 120 PRO A C 1
ATOM 894 O O . PRO A 1 120 ? 3.781 17.359 19.188 1 50.44 120 PRO A O 1
ATOM 897 N N . PRO A 1 121 ? 4.324 19.484 18.828 1 50.47 121 PRO A N 1
ATOM 898 C CA . PRO A 1 121 ? 5.465 19.094 18 1 50.47 121 PRO A CA 1
ATOM 899 C C . PRO A 1 121 ? 6.41 18.125 18.703 1 50.47 121 PRO A C 1
ATOM 901 O O . PRO A 1 121 ? 6.469 18.094 19.922 1 50.47 121 PRO A O 1
ATOM 904 N N . GLU A 1 122 ? 6.582 16.984 18.234 1 47.84 122 GLU A N 1
ATOM 905 C CA . GLU A 1 122 ? 7.609 16.156 18.875 1 47.84 122 GLU A CA 1
ATOM 906 C C . GLU A 1 122 ? 8.82 17 19.266 1 47.84 122 GLU A C 1
ATOM 908 O O . GLU A 1 122 ? 9.406 17.688 18.422 1 47.84 122 GLU A O 1
ATOM 913 N N . ASP A 1 123 ? 8.82 17.672 20.438 1 44.41 123 ASP A N 1
ATOM 914 C CA . ASP A 1 123 ? 9.953 18.359 21.031 1 44.41 123 ASP A CA 1
ATOM 915 C C . ASP A 1 123 ? 11.258 17.609 20.797 1 44.41 123 ASP A C 1
ATOM 917 O O . ASP A 1 123 ? 11.391 16.453 21.203 1 44.41 123 ASP A O 1
ATOM 921 N N . GLY A 1 124 ? 11.883 17.672 19.578 1 42.19 124 GLY A N 1
ATOM 922 C CA . GLY A 1 124 ? 13.266 17.234 19.703 1 42.19 124 GLY A CA 1
ATOM 923 C C . GLY A 1 124 ? 13.898 17.625 21.016 1 42.19 124 GLY A C 1
ATOM 924 O O . GLY A 1 124 ? 13.336 18.422 21.781 1 42.19 124 GLY A O 1
ATOM 925 N N . PRO A 1 125 ? 14.625 16.609 21.734 1 44.78 125 PRO A N 1
ATOM 926 C CA . PRO A 1 125 ? 15.188 17.031 23.031 1 44.78 125 PRO A CA 1
ATOM 927 C C . PRO A 1 125 ? 15.711 18.469 22.984 1 44.78 125 PRO A C 1
ATOM 929 O O . PRO A 1 125 ? 16.125 18.953 21.922 1 44.78 125 PRO A O 1
ATOM 932 N N . PRO A 1 126 ? 15.477 19.266 24.156 1 40.47 126 PRO A N 1
ATOM 933 C CA . PRO A 1 126 ? 16.172 20.562 24.188 1 40.47 126 PRO A CA 1
ATOM 934 C C . PRO A 1 126 ? 17.672 20.438 23.891 1 40.47 126 PRO A C 1
ATOM 936 O O . PRO A 1 126 ? 18.266 19.375 24.141 1 40.47 126 PRO A O 1
ATOM 939 N N . MET B 1 1 ? 39.062 -13.219 -5.23 1 21.77 1 MET B N 1
ATOM 940 C CA . MET B 1 1 ? 38.125 -13.375 -4.113 1 21.77 1 MET B CA 1
ATOM 941 C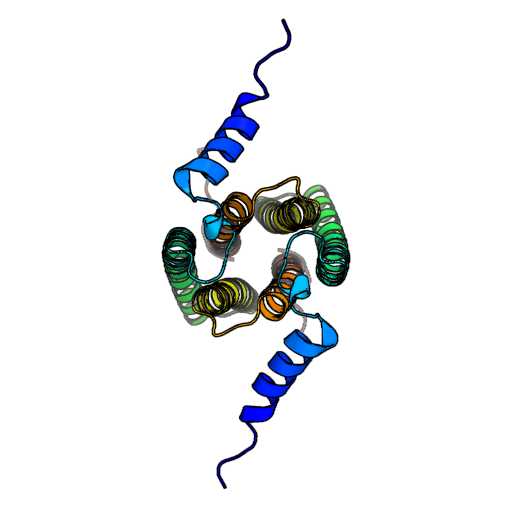 C . MET B 1 1 ? 36.688 -13.156 -4.574 1 21.77 1 MET B C 1
ATOM 943 O O . MET B 1 1 ? 36.281 -12.039 -4.91 1 21.77 1 MET B O 1
ATOM 947 N N . VAL B 1 2 ? 36.125 -13.977 -5.465 1 32.81 2 VAL B N 1
ATOM 948 C CA . VAL B 1 2 ? 34.844 -14.102 -6.102 1 32.81 2 VAL B CA 1
ATOM 949 C C . VAL B 1 2 ? 33.75 -14.211 -5.035 1 32.81 2 VAL B C 1
ATOM 951 O O . VAL B 1 2 ? 33.656 -15.203 -4.309 1 32.81 2 VAL B O 1
ATOM 954 N N . THR B 1 3 ? 33.531 -13.219 -4.168 1 31.28 3 THR B N 1
ATOM 955 C CA . THR B 1 3 ? 32.719 -13.008 -2.967 1 31.28 3 THR B CA 1
ATOM 956 C C . THR B 1 3 ? 31.281 -13.477 -3.184 1 31.28 3 THR B C 1
ATOM 958 O O . THR B 1 3 ? 30.766 -13.414 -4.301 1 31.28 3 THR B O 1
ATOM 961 N N . SER B 1 4 ? 30.703 -14.414 -2.229 1 30.53 4 SER B N 1
ATOM 962 C CA . SER B 1 4 ? 29.547 -15.227 -1.878 1 30.53 4 SER B CA 1
ATOM 963 C C . SER B 1 4 ? 28.266 -14.414 -1.933 1 30.53 4 SER B C 1
ATOM 965 O O . SER B 1 4 ? 27.641 -14.141 -0.897 1 30.53 4 SER B O 1
ATOM 967 N N . VAL B 1 5 ? 28.234 -13.383 -2.645 1 33.25 5 VAL B N 1
ATOM 968 C CA . VAL B 1 5 ? 26.969 -12.695 -2.863 1 33.25 5 VAL B CA 1
ATOM 969 C C . VAL B 1 5 ? 25.922 -13.695 -3.336 1 33.25 5 VAL B C 1
ATOM 971 O O . VAL B 1 5 ? 24.766 -13.328 -3.57 1 33.25 5 VAL B O 1
ATOM 974 N N . PHE B 1 6 ? 26.328 -14.883 -3.781 1 35.81 6 PHE B N 1
ATOM 975 C CA . PHE B 1 6 ? 25.531 -15.984 -4.309 1 35.81 6 PHE B CA 1
ATOM 976 C C . PHE B 1 6 ? 24.625 -16.562 -3.223 1 35.81 6 PHE B C 1
ATOM 978 O O . PHE B 1 6 ? 23.734 -17.359 -3.512 1 35.81 6 PHE B O 1
ATOM 985 N N . PRO B 1 7 ? 25.062 -16.344 -1.979 1 41.81 7 PRO B N 1
ATOM 986 C CA . PRO B 1 7 ? 24.391 -17.141 -0.94 1 41.81 7 PRO B CA 1
ATOM 987 C C . PRO B 1 7 ? 22.969 -16.688 -0.677 1 41.81 7 PRO B C 1
ATOM 989 O O . PRO B 1 7 ? 22.125 -17.5 -0.284 1 41.81 7 PRO B O 1
ATOM 992 N N . PHE B 1 8 ? 22.828 -15.391 -0.87 1 36.38 8 PHE B N 1
ATOM 993 C CA . PHE B 1 8 ? 21.484 -14.945 -0.567 1 36.38 8 PHE B CA 1
ATOM 994 C C . PHE B 1 8 ? 20.484 -15.477 -1.599 1 36.38 8 PHE B C 1
ATOM 996 O O . PHE B 1 8 ? 19.422 -15.984 -1.24 1 36.38 8 PHE B O 1
ATOM 1003 N N . ALA B 1 9 ? 20.781 -15.453 -2.818 1 43.5 9 ALA B N 1
ATOM 1004 C CA . ALA B 1 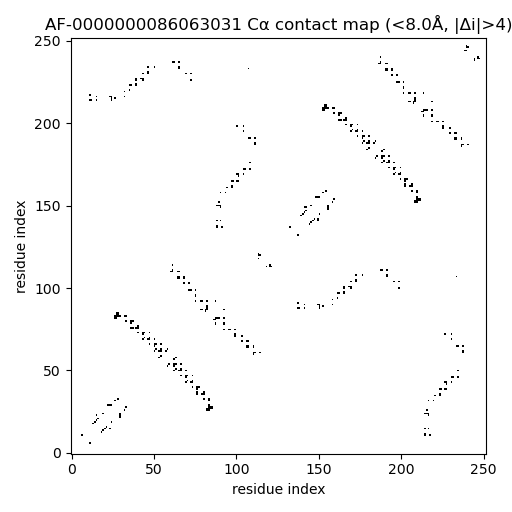9 ? 19.938 -16.016 -3.871 1 43.5 9 ALA B CA 1
ATOM 1005 C C . ALA B 1 9 ? 19.828 -17.531 -3.738 1 43.5 9 ALA B C 1
ATOM 1007 O O . ALA B 1 9 ? 18.75 -18.094 -3.918 1 43.5 9 ALA B O 1
ATOM 1008 N N . THR B 1 10 ? 20.969 -18.047 -3.441 1 40.75 10 THR B N 1
ATOM 1009 C CA . THR B 1 10 ? 20.969 -19.484 -3.248 1 40.75 10 THR B CA 1
ATOM 1010 C C . THR B 1 10 ? 20.172 -19.875 -2.004 1 40.75 10 THR B C 1
ATOM 1012 O O . THR B 1 10 ? 19.438 -20.859 -2.008 1 40.75 10 THR B O 1
ATOM 1015 N N . THR B 1 11 ? 20.359 -19.078 -1.04 1 43.94 11 THR B N 1
ATOM 1016 C CA . THR B 1 11 ? 19.609 -19.359 0.177 1 43.94 11 THR B CA 1
ATOM 1017 C C . THR B 1 11 ? 18.125 -19.078 -0.037 1 43.94 11 THR B C 1
ATOM 1019 O O . THR B 1 11 ? 17.266 -19.859 0.381 1 43.94 11 THR B O 1
ATOM 1022 N N . VAL B 1 12 ? 17.812 -18.047 -0.699 1 42.41 12 VAL B N 1
ATOM 1023 C CA . VAL B 1 12 ? 16.422 -17.781 -1.059 1 42.41 12 VAL B CA 1
ATOM 1024 C C . VAL B 1 12 ? 15.938 -18.844 -2.047 1 42.41 12 VAL B C 1
ATOM 1026 O O . VAL B 1 12 ? 14.805 -19.328 -1.941 1 42.41 12 VAL B O 1
ATOM 1029 N N . ALA B 1 13 ? 16.781 -19.25 -2.867 1 44.47 13 ALA B N 1
ATOM 1030 C CA . ALA B 1 13 ? 16.484 -20.328 -3.814 1 44.47 13 ALA B CA 1
ATOM 1031 C C . ALA B 1 13 ? 16.312 -21.656 -3.1 1 44.47 13 ALA B C 1
ATOM 1033 O O . ALA B 1 13 ? 15.383 -22.406 -3.389 1 44.47 13 ALA B O 1
ATOM 1034 N N . TRP B 1 14 ? 17.266 -21.969 -2.334 1 43.47 14 TRP B N 1
ATOM 1035 C CA . TRP B 1 14 ? 17.203 -23.188 -1.54 1 43.47 14 TRP B CA 1
ATOM 1036 C C . TRP B 1 14 ? 15.969 -23.172 -0.63 1 43.47 14 TRP B C 1
ATOM 1038 O O . TRP B 1 14 ? 15.25 -24.172 -0.531 1 43.47 14 TRP B O 1
ATOM 1048 N N . LEU B 1 15 ? 15.633 -22.094 0.119 1 42.94 15 LEU B N 1
ATOM 1049 C CA . LEU B 1 15 ? 14.422 -22 0.927 1 42.94 15 LEU B CA 1
ATOM 1050 C C . LEU B 1 15 ? 13.172 -22.141 0.058 1 42.94 15 LEU B C 1
ATOM 1052 O O . LEU B 1 15 ? 12.219 -22.812 0.441 1 42.94 15 LEU B O 1
ATOM 1056 N N . ALA B 1 16 ? 13.242 -21.641 -1.011 1 42.25 16 ALA B N 1
ATOM 1057 C CA . ALA B 1 16 ? 12.156 -21.703 -1.983 1 42.25 16 ALA B CA 1
ATOM 1058 C C . ALA B 1 16 ? 11.984 -23.125 -2.52 1 42.25 16 ALA B C 1
ATOM 1060 O O . ALA B 1 16 ? 10.867 -23.625 -2.648 1 42.25 16 ALA B O 1
ATOM 1061 N N . THR B 1 17 ? 13.008 -23.688 -2.979 1 42.09 17 THR B N 1
ATOM 1062 C CA . THR B 1 17 ? 12.914 -25 -3.596 1 42.09 17 THR B CA 1
ATOM 1063 C C . THR B 1 17 ? 12.688 -26.078 -2.539 1 42.09 17 THR B C 1
ATOM 1065 O O . THR B 1 17 ? 11.898 -27 -2.742 1 42.09 17 THR B O 1
ATOM 1068 N N . ASP B 1 18 ? 13.656 -26.219 -1.742 1 44.09 18 ASP B N 1
ATOM 1069 C CA . ASP B 1 18 ? 13.648 -27.359 -0.831 1 44.09 18 ASP B CA 1
ATOM 1070 C C . ASP B 1 18 ? 12.57 -27.203 0.234 1 44.09 18 ASP B C 1
ATOM 1072 O O . ASP B 1 18 ? 11.945 -28.188 0.639 1 44.09 18 ASP B O 1
ATOM 1076 N N . VAL B 1 19 ? 12.57 -26.125 0.873 1 39.66 19 VAL B N 1
ATOM 1077 C CA . VAL B 1 19 ? 11.602 -26.062 1.958 1 39.66 19 VAL B CA 1
ATOM 1078 C C . VAL B 1 19 ? 10.188 -26 1.384 1 39.66 19 VAL B C 1
ATOM 1080 O O . VAL B 1 19 ? 9.242 -26.547 1.967 1 39.66 19 VAL B O 1
ATOM 1083 N N . VAL B 1 20 ? 9.852 -25.156 0.366 1 44.16 20 VAL B N 1
ATOM 1084 C CA . VAL B 1 20 ? 8.477 -24.938 -0.073 1 44.16 20 VAL B CA 1
ATOM 1085 C C . VAL B 1 20 ? 8.141 -25.922 -1.202 1 44.16 20 VAL B C 1
ATOM 1087 O O . VAL B 1 20 ? 6.965 -26.219 -1.442 1 44.16 20 VAL B O 1
ATOM 1090 N N . GLY B 1 21 ? 8.922 -26.953 -1.529 1 39.94 21 GLY B N 1
ATOM 1091 C CA . GLY B 1 21 ? 8.727 -27.906 -2.609 1 39.94 21 GLY B CA 1
ATOM 1092 C C . GLY B 1 21 ? 8.102 -27.281 -3.846 1 39.94 21 GLY B C 1
ATOM 1093 O O . GLY B 1 21 ? 7.621 -26.156 -3.803 1 39.94 21 GLY B O 1
ATOM 1094 N N . PRO B 1 22 ? 8.297 -27.922 -5.086 1 42.16 22 PRO B N 1
ATOM 1095 C CA . PRO B 1 22 ? 7.789 -27.484 -6.391 1 42.16 22 PRO B CA 1
ATOM 1096 C C . PRO B 1 22 ? 6.422 -26.812 -6.297 1 42.16 22 PRO B C 1
ATOM 1098 O O . PRO B 1 22 ? 6.105 -25.938 -7.105 1 42.16 22 PRO B O 1
ATOM 1101 N N . SER B 1 23 ? 5.508 -27.391 -5.438 1 41.19 23 SER B N 1
ATOM 1102 C CA . SER B 1 23 ? 4.129 -26.984 -5.16 1 41.19 23 SER B CA 1
ATOM 1103 C C . SER B 1 23 ? 4.074 -25.625 -4.484 1 41.19 23 SER B C 1
ATOM 1105 O O . SER B 1 23 ? 2.988 -25.094 -4.234 1 41.19 23 SER B O 1
ATOM 1107 N N . TRP B 1 24 ? 5 -25.25 -3.752 1 44.06 24 TRP B N 1
ATOM 1108 C CA . TRP B 1 24 ? 5.141 -24.062 -2.916 1 44.06 24 TRP B CA 1
ATOM 1109 C C . TRP B 1 24 ? 4.898 -22.781 -3.727 1 44.06 24 TRP B C 1
ATOM 1111 O O . TRP B 1 24 ? 4.629 -21.719 -3.16 1 44.06 24 TRP B O 1
ATOM 1121 N N . TRP B 1 25 ? 5.344 -22.891 -5.105 1 47.5 25 TRP B N 1
ATOM 1122 C CA . TRP B 1 25 ? 5.145 -21.812 -6.062 1 47.5 25 TRP B CA 1
ATOM 1123 C C . TRP B 1 25 ? 3.662 -21.578 -6.332 1 47.5 25 TRP B C 1
ATOM 1125 O O . TRP B 1 25 ? 3.262 -20.5 -6.781 1 47.5 25 TRP B O 1
ATOM 1135 N N . ALA B 1 26 ? 3.01 -22.766 -5.945 1 57.97 26 ALA B N 1
ATOM 1136 C CA . ALA B 1 26 ? 1.574 -22.641 -6.188 1 57.97 26 ALA B CA 1
ATOM 1137 C C . ALA B 1 26 ? 0.913 -21.75 -5.145 1 57.97 26 ALA B C 1
ATOM 1139 O O . ALA B 1 26 ? 1.146 -21.906 -3.943 1 57.97 26 ALA B O 1
ATOM 1140 N N . VAL B 1 27 ? 0.69 -20.562 -5.539 1 63.62 27 VAL B N 1
ATOM 1141 C CA . VAL B 1 27 ? -0.026 -19.625 -4.684 1 63.62 27 VAL B CA 1
ATOM 1142 C C . VAL B 1 27 ? -1.285 -20.281 -4.129 1 63.62 27 VAL B C 1
ATOM 1144 O O . VAL B 1 27 ? -1.54 -20.234 -2.922 1 63.62 27 VAL B O 1
ATOM 1147 N N . GLU B 1 28 ? -1.945 -21.016 -4.941 1 64.12 28 GLU B N 1
ATOM 1148 C CA . GLU B 1 28 ? -3.18 -21.656 -4.484 1 64.12 28 GLU B CA 1
ATOM 1149 C C . GLU B 1 28 ? -2.887 -22.828 -3.555 1 64.12 28 GLU B C 1
ATOM 1151 O O . GLU B 1 28 ? -2.057 -23.688 -3.871 1 64.12 28 GLU B O 1
ATOM 1156 N N . GLY B 1 29 ? -3.443 -22.75 -2.377 1 69.62 29 GLY B N 1
ATOM 1157 C CA . GLY B 1 29 ? -3.32 -23.859 -1.438 1 69.62 29 GLY B CA 1
ATOM 1158 C C . GLY B 1 29 ? -2.047 -23.797 -0.613 1 69.62 29 GLY B C 1
ATOM 1159 O O . GLY B 1 29 ? -1.785 -24.688 0.197 1 69.62 29 GLY B O 1
ATOM 1160 N N . SER B 1 30 ? -1.301 -22.719 -0.803 1 77 30 SER B N 1
ATOM 1161 C CA . SER B 1 30 ? -0.059 -22.609 -0.046 1 77 30 SER B CA 1
ATOM 1162 C C . SER B 1 30 ? -0.326 -22.203 1.402 1 77 30 SER B C 1
ATOM 1164 O O . SER B 1 30 ? -0.792 -21.094 1.674 1 77 30 SER B O 1
ATOM 1166 N N . THR B 1 31 ? -0.021 -23.109 2.348 1 79.75 31 THR B N 1
ATOM 1167 C CA . THR B 1 31 ? -0.25 -22.859 3.766 1 79.75 31 THR B CA 1
ATOM 1168 C C . THR B 1 31 ? 0.673 -21.75 4.277 1 79.75 31 THR B C 1
ATOM 1170 O O . THR B 1 31 ? 0.236 -20.859 4.996 1 79.75 31 THR B O 1
ATOM 1173 N N . PRO B 1 32 ? 1.936 -21.703 3.893 1 81.19 32 PRO B N 1
ATOM 1174 C CA . PRO B 1 32 ? 2.797 -20.609 4.352 1 81.19 32 PRO B CA 1
ATOM 1175 C C . PRO B 1 32 ? 2.307 -19.234 3.895 1 81.19 32 PRO B C 1
ATOM 1177 O O . PRO B 1 32 ? 2.354 -18.266 4.66 1 81.19 32 PRO B O 1
ATOM 1180 N N . LEU B 1 33 ? 1.827 -19.188 2.695 1 84.31 33 LEU B N 1
ATOM 1181 C CA . LEU B 1 33 ? 1.319 -17.906 2.197 1 84.31 33 LEU B CA 1
ATOM 1182 C C . LEU B 1 33 ? 0.049 -17.5 2.938 1 84.31 33 LEU B C 1
ATOM 1184 O O . LEU B 1 33 ? -0.156 -16.328 3.229 1 84.31 33 LEU B O 1
ATOM 1188 N N . LEU B 1 34 ? -0.738 -18.438 3.23 1 85.75 34 LEU B N 1
ATOM 1189 C CA . LEU B 1 34 ? -1.967 -18.125 3.953 1 85.75 34 LEU B CA 1
ATOM 1190 C C . LEU B 1 34 ? -1.657 -17.578 5.344 1 85.75 34 LEU B C 1
ATOM 1192 O O . LEU B 1 34 ? -2.291 -16.625 5.793 1 85.75 34 LEU B O 1
ATOM 1196 N N . ILE B 1 35 ? -0.704 -18.109 6.008 1 88.5 35 ILE B N 1
ATOM 1197 C CA . ILE B 1 35 ? -0.319 -17.672 7.344 1 88.5 35 ILE B CA 1
ATOM 1198 C C . ILE B 1 35 ? 0.192 -16.234 7.289 1 88.5 35 ILE B C 1
ATOM 1200 O O . ILE B 1 35 ? -0.204 -15.398 8.102 1 88.5 35 ILE B O 1
ATOM 1204 N N . VAL B 1 36 ? 1.02 -15.93 6.309 1 88.38 36 VAL B N 1
ATOM 1205 C CA . VAL B 1 36 ? 1.587 -14.586 6.184 1 88.38 36 VAL B CA 1
ATOM 1206 C C . VAL B 1 36 ? 0.476 -13.578 5.891 1 88.38 36 VAL B C 1
ATOM 1208 O O . VAL B 1 36 ? 0.44 -12.5 6.484 1 88.38 36 VAL B O 1
ATOM 1211 N N . ILE B 1 37 ? -0.409 -13.945 5 1 91.69 37 ILE B N 1
ATOM 1212 C CA . ILE B 1 37 ? -1.508 -13.055 4.637 1 91.69 37 ILE B CA 1
ATOM 1213 C C . ILE B 1 37 ? -2.4 -12.812 5.852 1 91.69 37 ILE B C 1
ATOM 1215 O O . ILE B 1 37 ? -2.877 -11.695 6.066 1 91.69 37 ILE B O 1
ATOM 1219 N N . LEU B 1 38 ? -2.615 -13.875 6.629 1 93 38 LEU B N 1
ATOM 1220 C CA . LEU B 1 38 ? -3.471 -13.742 7.805 1 93 38 LEU B CA 1
ATOM 1221 C C . LEU B 1 38 ? -2.824 -12.836 8.844 1 93 38 LEU B C 1
ATOM 1223 O O . LEU B 1 38 ? -3.48 -11.945 9.398 1 93 38 LEU B O 1
ATOM 1227 N N . ILE B 1 39 ? -1.565 -12.969 9.086 1 93.88 39 ILE B N 1
ATOM 1228 C CA . ILE B 1 39 ? -0.85 -12.141 10.047 1 93.88 39 ILE B CA 1
ATOM 1229 C C . ILE B 1 39 ? -0.84 -10.688 9.57 1 93.88 39 ILE B C 1
ATOM 1231 O O . ILE B 1 39 ? -1.204 -9.781 10.32 1 93.88 39 ILE B O 1
ATOM 1235 N N . ALA B 1 40 ? -0.436 -10.516 8.352 1 94.62 40 ALA B N 1
ATOM 1236 C CA . ALA B 1 40 ? -0.402 -9.164 7.793 1 94.62 40 ALA B CA 1
ATOM 1237 C C . ALA B 1 40 ? -1.802 -8.555 7.738 1 94.62 40 ALA B C 1
ATOM 1239 O O . ALA B 1 40 ? -1.983 -7.371 8.016 1 94.62 40 ALA B O 1
ATOM 1240 N N . GLY B 1 41 ? -2.789 -9.383 7.301 1 96.75 41 GLY B N 1
ATOM 1241 C CA . GLY B 1 41 ? -4.168 -8.922 7.23 1 96.75 41 GLY B CA 1
ATOM 1242 C C . GLY B 1 41 ? -4.719 -8.477 8.57 1 96.75 41 GLY B C 1
ATOM 1243 O O . GLY B 1 41 ? -5.383 -7.445 8.664 1 96.75 41 GLY B O 1
ATOM 1244 N N . ILE B 1 42 ? -4.465 -9.242 9.602 1 96.88 42 ILE B N 1
ATOM 1245 C CA . ILE B 1 42 ? -4.898 -8.883 10.945 1 96.88 42 ILE B CA 1
ATOM 1246 C C . ILE B 1 42 ? -4.207 -7.598 11.383 1 96.88 42 ILE B C 1
ATOM 1248 O O . ILE B 1 42 ? -4.859 -6.668 11.875 1 96.88 42 ILE B O 1
ATOM 1252 N N . GLY B 1 43 ? -2.928 -7.539 11.195 1 97.12 43 GLY B N 1
ATOM 1253 C CA . GLY B 1 43 ? -2.201 -6.332 11.555 1 97.12 43 GLY B CA 1
ATOM 1254 C C . GLY B 1 43 ? -2.719 -5.094 10.852 1 97.12 43 GLY B C 1
ATOM 1255 O O . GLY B 1 43 ? -2.988 -4.074 11.484 1 97.12 43 GLY B O 1
ATOM 1256 N N . THR B 1 44 ? -2.9 -5.176 9.594 1 97.75 44 THR B N 1
ATOM 1257 C CA . THR B 1 44 ? -3.41 -4.055 8.812 1 97.75 44 THR B CA 1
ATOM 1258 C C . THR B 1 44 ? -4.863 -3.756 9.172 1 97.75 44 THR B C 1
ATOM 1260 O O . THR B 1 44 ? -5.281 -2.598 9.18 1 97.75 44 THR B O 1
ATOM 1263 N N . GLY B 1 45 ? -5.555 -4.824 9.516 1 98 45 GLY B N 1
ATOM 1264 C CA . GLY B 1 45 ? -6.926 -4.629 9.969 1 98 45 GLY B CA 1
ATOM 1265 C C . GLY B 1 45 ? -7.027 -3.828 11.25 1 98 45 GLY B C 1
ATOM 1266 O O . GLY B 1 45 ? -7.879 -2.945 11.367 1 98 45 GLY B O 1
ATOM 1267 N N . VAL B 1 46 ? -6.211 -4.109 12.164 1 98.31 46 VAL B N 1
ATOM 1268 C CA . VAL B 1 46 ? -6.16 -3.357 13.406 1 98.31 46 VAL B CA 1
ATOM 1269 C C . VAL B 1 46 ? -5.836 -1.894 13.117 1 98.31 46 VAL B C 1
ATOM 1271 O O . VAL B 1 46 ? -6.492 -0.989 13.633 1 98.31 46 VAL B O 1
ATOM 1274 N N . LEU B 1 47 ? -4.883 -1.667 12.273 1 98.44 47 LEU B N 1
ATOM 1275 C CA . LEU B 1 47 ? -4.527 -0.294 11.93 1 98.44 47 LEU B CA 1
ATOM 1276 C C . LEU B 1 47 ? -5.684 0.408 11.234 1 98.44 47 LEU B C 1
ATOM 1278 O O . LEU B 1 47 ? -5.895 1.607 11.422 1 98.44 47 LEU B O 1
ATOM 1282 N N . PHE B 1 48 ? -6.367 -0.334 10.445 1 98.38 48 PHE B N 1
ATOM 1283 C CA . PHE B 1 48 ? -7.535 0.228 9.789 1 98.38 48 PHE B CA 1
ATOM 1284 C C . PHE B 1 48 ? -8.586 0.647 10.805 1 98.38 48 PHE B C 1
ATOM 1286 O O . PHE B 1 48 ? -9.141 1.748 10.727 1 98.38 48 PHE B O 1
ATOM 1293 N N . ALA B 1 49 ? -8.844 -0.223 11.758 1 98.5 49 ALA B N 1
ATOM 1294 C CA . ALA B 1 49 ? -9.805 0.102 12.812 1 98.5 49 ALA B CA 1
ATOM 1295 C C . ALA B 1 49 ? -9.367 1.341 13.586 1 98.5 49 ALA B C 1
ATOM 1297 O O . ALA B 1 49 ? -10.18 2.225 13.867 1 98.5 49 ALA B O 1
ATOM 1298 N N . VAL B 1 50 ? -8.141 1.419 13.875 1 97.5 50 VAL B N 1
ATOM 1299 C CA . VAL B 1 50 ? -7.598 2.576 14.578 1 97.5 50 VAL B CA 1
ATOM 1300 C C . VAL B 1 50 ? -7.793 3.832 13.734 1 97.5 50 VAL B C 1
ATOM 1302 O O . VAL B 1 50 ? -8.156 4.887 14.25 1 97.5 50 VAL B O 1
ATOM 1305 N N . SER B 1 51 ? -7.504 3.672 12.469 1 97.44 51 SER B N 1
ATOM 1306 C CA . SER B 1 51 ? -7.652 4.828 11.594 1 97.44 51 SER B CA 1
ATOM 1307 C C . SER B 1 51 ? -9.102 5.305 11.547 1 97.44 51 SER B C 1
ATOM 1309 O O . SER B 1 51 ? -9.367 6.504 11.438 1 97.44 51 SER B O 1
ATOM 1311 N N . LEU B 1 52 ? -10.062 4.363 11.625 1 97.5 52 LEU B N 1
ATOM 1312 C CA . LEU B 1 52 ? -11.477 4.719 11.633 1 97.5 52 LEU B CA 1
ATOM 1313 C C . LEU B 1 52 ? -11.852 5.438 12.922 1 97.5 52 LEU B C 1
ATOM 1315 O O . LEU B 1 52 ? -12.617 6.406 12.898 1 97.5 52 LEU B O 1
ATOM 1319 N N . VAL B 1 53 ? -11.352 4.934 13.969 1 96.25 53 VAL B N 1
ATOM 1320 C CA . VAL B 1 53 ? -11.625 5.559 15.258 1 96.25 53 VAL B CA 1
ATOM 1321 C C . VAL B 1 53 ? -11.047 6.973 15.281 1 96.25 53 VAL B C 1
ATOM 1323 O O . VAL B 1 53 ? -11.711 7.914 15.727 1 96.25 53 VAL B O 1
ATOM 1326 N N . ALA B 1 54 ? -9.859 7.098 14.828 1 93.62 54 ALA B N 1
ATOM 1327 C CA . ALA B 1 54 ? -9.242 8.414 14.75 1 93.62 54 ALA B CA 1
ATOM 1328 C C . ALA B 1 54 ? -10.07 9.359 13.883 1 93.62 54 ALA B C 1
ATOM 1330 O O . ALA B 1 54 ? -10.281 10.523 14.25 1 93.62 54 ALA B O 1
ATOM 1331 N N . TYR B 1 55 ? -10.523 8.82 12.773 1 94.69 55 TYR B N 1
ATOM 1332 C CA . TYR B 1 55 ? -11.375 9.617 11.891 1 94.69 55 TYR B CA 1
ATOM 1333 C C . TYR B 1 55 ? -12.664 10.023 12.594 1 94.69 55 TYR B C 1
ATOM 1335 O O . TYR B 1 55 ? -13.117 11.164 12.469 1 94.69 55 TYR B O 1
ATOM 1343 N N . ALA B 1 56 ? -13.234 9.148 13.297 1 95.44 56 ALA B N 1
ATOM 1344 C CA . ALA B 1 56 ? -14.492 9.398 13.992 1 95.44 56 ALA B CA 1
ATOM 1345 C C . ALA B 1 56 ? -14.312 10.445 15.094 1 95.44 56 ALA B C 1
ATOM 1347 O O . ALA B 1 56 ? -15.211 11.25 15.352 1 95.44 56 ALA B O 1
ATOM 1348 N N . ARG B 1 57 ? -13.203 10.531 15.68 1 91.62 57 ARG B N 1
ATOM 1349 C CA . ARG B 1 57 ? -12.945 11.414 16.812 1 91.62 57 ARG B CA 1
ATOM 1350 C C . ARG B 1 57 ? -12.461 12.781 16.344 1 91.62 57 ARG B C 1
ATOM 1352 O O . ARG B 1 57 ? -12.844 13.805 16.922 1 91.62 57 ARG B O 1
ATOM 1359 N N . ARG B 1 58 ? -11.695 12.766 15.406 1 86.62 58 ARG B N 1
ATOM 1360 C CA . ARG B 1 58 ? -11.039 14.008 15.023 1 86.62 58 ARG B CA 1
ATOM 1361 C C . ARG B 1 58 ? -11.734 14.641 13.82 1 86.62 58 ARG B C 1
ATOM 1363 O O . ARG B 1 58 ? -11.656 15.859 13.617 1 86.62 58 ARG B O 1
ATOM 1370 N N . GLY B 1 59 ? -12.32 13.727 13.109 1 81.81 59 GLY B N 1
ATOM 1371 C CA . GLY B 1 59 ? -12.969 14.258 11.922 1 81.81 59 GLY B CA 1
ATOM 1372 C C . GLY B 1 59 ? -11.992 14.844 10.922 1 81.81 59 GLY B C 1
ATOM 1373 O O . GLY B 1 59 ? -10.781 14.703 11.078 1 81.81 59 GLY B O 1
ATOM 1374 N N . GLY B 1 60 ? -12.328 15.164 9.617 1 84.5 60 GLY B N 1
ATOM 1375 C CA . GLY B 1 60 ? -11.492 15.844 8.641 1 84.5 60 GLY B CA 1
ATOM 1376 C C . GLY B 1 60 ? -11.18 14.984 7.43 1 84.5 60 GLY B C 1
ATOM 1377 O O . GLY B 1 60 ? -11.219 13.758 7.5 1 84.5 60 GLY B O 1
ATOM 1378 N N . ARG B 1 61 ? -10.852 15.617 6.52 1 88.81 61 ARG B N 1
ATOM 1379 C CA . ARG B 1 61 ? -10.609 14.984 5.227 1 88.81 61 ARG B CA 1
ATOM 1380 C C . ARG B 1 61 ? -9.305 14.203 5.23 1 88.81 61 ARG B C 1
ATOM 1382 O O . ARG B 1 61 ? -9.203 13.148 4.598 1 88.81 61 ARG B O 1
ATOM 1389 N N . ARG B 1 62 ? -8.344 14.727 5.934 1 89.81 62 ARG B N 1
ATOM 1390 C CA . ARG B 1 62 ? -7.062 14.031 5.98 1 89.81 62 ARG B CA 1
ATOM 1391 C C . ARG B 1 62 ? -7.211 12.648 6.613 1 89.81 62 ARG B C 1
ATOM 1393 O O . ARG B 1 62 ? -6.688 11.664 6.094 1 89.81 62 ARG B O 1
ATOM 1400 N N . PHE B 1 63 ? -7.887 12.547 7.699 1 93.31 63 PHE B N 1
ATOM 1401 C CA . PHE B 1 63 ? -8.109 11.281 8.391 1 93.31 63 PHE B CA 1
ATOM 1402 C C . PHE B 1 63 ? -8.977 10.352 7.551 1 93.31 63 PHE B C 1
ATOM 1404 O O . PHE B 1 63 ? -8.766 9.141 7.539 1 93.31 63 PHE B O 1
ATOM 1411 N N . LEU B 1 64 ? -9.922 10.922 6.938 1 95.38 64 LEU B N 1
ATOM 1412 C CA . LEU B 1 64 ? -10.766 10.125 6.055 1 95.38 64 LEU B CA 1
ATOM 1413 C C . LEU B 1 64 ? -9.945 9.516 4.926 1 95.38 64 LEU B C 1
ATOM 1415 O O . LEU B 1 64 ? -10.07 8.328 4.633 1 95.38 64 LEU B O 1
ATOM 1419 N N . LEU B 1 65 ? -9.117 10.312 4.27 1 96.38 65 LEU B N 1
ATOM 1420 C CA . LEU B 1 65 ? -8.297 9.844 3.156 1 96.38 65 LEU B CA 1
ATOM 1421 C C . LEU B 1 65 ? -7.336 8.75 3.611 1 96.38 65 LEU B C 1
ATOM 1423 O O . LEU B 1 65 ? -7.164 7.742 2.916 1 96.38 65 LEU B O 1
ATOM 1427 N N . VAL B 1 66 ? -6.805 8.922 4.766 1 96.75 66 VAL B N 1
ATOM 1428 C CA . VAL B 1 66 ? -5.895 7.914 5.305 1 96.75 66 VAL 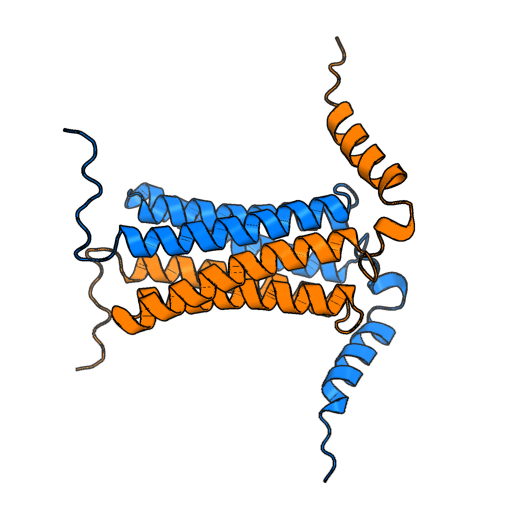B CA 1
ATOM 1429 C C . VAL B 1 66 ? -6.66 6.629 5.602 1 96.75 66 VAL B C 1
ATOM 1431 O O . VAL B 1 66 ? -6.18 5.531 5.309 1 96.75 66 VAL B O 1
ATOM 1434 N N . SER B 1 67 ? -7.855 6.762 6.152 1 97.81 67 SER B N 1
ATOM 1435 C CA . SER B 1 67 ? -8.672 5.582 6.418 1 97.81 67 SER B CA 1
ATOM 1436 C C . SER B 1 67 ? -9.031 4.855 5.129 1 97.81 67 SER B C 1
ATOM 1438 O O . SER B 1 67 ? -9.023 3.621 5.082 1 97.81 67 SER B O 1
ATOM 1440 N N . ILE B 1 68 ? -9.289 5.559 4.102 1 98.19 68 ILE B N 1
ATOM 1441 C CA . ILE B 1 68 ? -9.602 4.969 2.805 1 98.19 68 ILE B CA 1
ATOM 1442 C C . ILE B 1 68 ? -8.375 4.238 2.262 1 98.19 68 ILE B C 1
ATOM 1444 O O . ILE B 1 68 ? -8.484 3.107 1.785 1 98.19 68 ILE B O 1
ATOM 1448 N N . ALA B 1 69 ? -7.23 4.887 2.355 1 98.38 69 ALA B N 1
ATOM 1449 C CA . ALA B 1 69 ? -5.996 4.281 1.864 1 98.38 69 ALA B CA 1
ATOM 1450 C C . ALA B 1 69 ? -5.668 3.002 2.629 1 98.38 69 ALA B C 1
ATOM 1452 O O . ALA B 1 69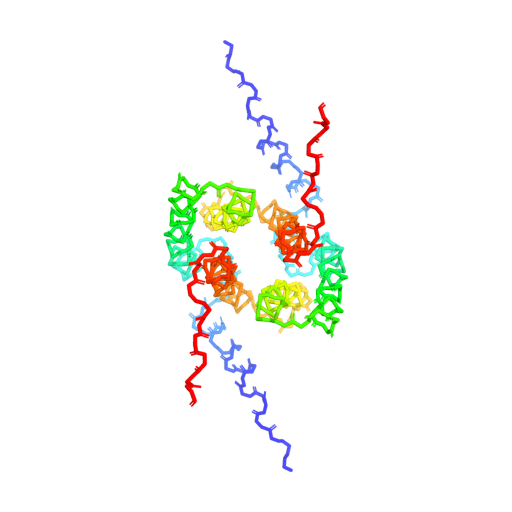 ? -5.359 1.972 2.027 1 98.38 69 ALA B O 1
ATOM 1453 N N . ILE B 1 70 ? -5.801 2.998 3.896 1 98.56 70 ILE B N 1
ATOM 1454 C CA . ILE B 1 70 ? -5.484 1.837 4.723 1 98.56 70 ILE B CA 1
ATOM 1455 C C . ILE B 1 70 ? -6.551 0.762 4.531 1 98.56 70 ILE B C 1
ATOM 1457 O O . ILE B 1 70 ? -6.246 -0.433 4.535 1 98.56 70 ILE B O 1
ATOM 1461 N N . GLY B 1 71 ? -7.762 1.158 4.379 1 98.38 71 GLY B N 1
ATOM 1462 C CA . GLY B 1 71 ? -8.812 0.213 4.047 1 98.38 71 GLY B CA 1
ATOM 1463 C C . GLY B 1 71 ? -8.586 -0.499 2.727 1 98.38 71 GLY B C 1
ATOM 1464 O O . GLY B 1 71 ? -8.875 -1.691 2.602 1 98.38 71 GLY B O 1
ATOM 1465 N N . ALA B 1 72 ? -8.117 0.212 1.808 1 98.06 72 ALA B N 1
ATOM 1466 C CA . ALA B 1 72 ? -7.777 -0.382 0.518 1 98.06 72 ALA B CA 1
ATOM 1467 C C . ALA B 1 72 ? -6.652 -1.402 0.667 1 98.06 72 ALA B C 1
ATOM 1469 O O . ALA B 1 72 ? -6.672 -2.455 0.026 1 98.06 72 ALA B O 1
ATOM 1470 N N . LEU B 1 73 ? -5.652 -1.1 1.475 1 97.88 73 LEU B N 1
ATOM 1471 C CA . LEU B 1 73 ? -4.594 -2.061 1.766 1 97.88 73 LEU B CA 1
ATOM 1472 C C . LEU B 1 73 ? -5.168 -3.324 2.4 1 97.88 73 LEU B C 1
ATOM 1474 O O . LEU B 1 73 ? -4.77 -4.438 2.045 1 97.88 73 LEU B O 1
ATOM 1478 N N . TRP B 1 74 ? -6.074 -3.113 3.277 1 97.69 74 TRP B N 1
ATOM 1479 C CA . TRP B 1 74 ? -6.684 -4.254 3.955 1 97.69 74 TRP B CA 1
ATOM 1480 C C . TRP B 1 74 ? -7.504 -5.09 2.982 1 97.69 74 TRP B C 1
ATOM 1482 O O . TRP B 1 74 ? -7.477 -6.32 3.035 1 97.69 74 TRP B O 1
ATOM 1492 N N . ALA B 1 75 ? -8.227 -4.457 2.119 1 96.69 75 ALA B N 1
ATOM 1493 C CA . ALA B 1 75 ? -9 -5.145 1.09 1 96.69 75 ALA B CA 1
ATOM 1494 C C . ALA B 1 75 ? -8.102 -6.02 0.22 1 96.69 75 ALA B C 1
ATOM 1496 O O . ALA B 1 75 ? -8.492 -7.117 -0.183 1 96.69 75 ALA B O 1
ATOM 1497 N N . ARG B 1 76 ? -6.895 -5.559 -0.033 1 95.88 76 ARG B N 1
ATOM 1498 C CA . ARG B 1 76 ? -5.949 -6.355 -0.805 1 95.88 76 ARG B CA 1
ATOM 1499 C C . ARG B 1 76 ? -5.641 -7.672 -0.098 1 95.88 76 ARG B C 1
ATOM 1501 O O . ARG B 1 76 ? -5.496 -8.711 -0.745 1 95.88 76 ARG B O 1
ATOM 1508 N N . SER B 1 77 ? -5.508 -7.59 1.211 1 95.5 77 SER B N 1
ATOM 1509 C CA . SER B 1 77 ? -5.262 -8.812 1.978 1 95.5 77 SER B CA 1
ATOM 1510 C C . SER B 1 77 ? -6.445 -9.766 1.884 1 95.5 77 SER B C 1
ATOM 1512 O O . SER B 1 77 ? -6.258 -10.984 1.806 1 95.5 77 SER B O 1
ATOM 1514 N N . ILE B 1 78 ? -7.617 -9.258 1.859 1 94.62 78 ILE B N 1
ATOM 1515 C CA . ILE B 1 78 ? -8.82 -10.078 1.74 1 94.62 78 ILE B CA 1
ATOM 1516 C C . ILE B 1 78 ? -8.859 -10.734 0.364 1 94.62 78 ILE B C 1
ATOM 1518 O O . ILE B 1 78 ? -9.109 -11.938 0.253 1 94.62 78 ILE B O 1
ATOM 1522 N N . VAL B 1 79 ? -8.547 -9.984 -0.6 1 94.12 79 VAL B N 1
ATOM 1523 C CA . VAL B 1 79 ? -8.477 -10.516 -1.959 1 94.12 79 VAL B CA 1
ATOM 1524 C C . VAL B 1 79 ? -7.375 -11.57 -2.051 1 94.12 79 VAL B C 1
ATOM 1526 O O . VAL B 1 79 ? -7.559 -12.609 -2.684 1 94.12 79 VAL B O 1
ATOM 1529 N N . GLY B 1 80 ? -6.227 -11.281 -1.433 1 91.44 80 GLY B N 1
ATOM 1530 C CA . GLY B 1 80 ? -5.148 -12.258 -1.388 1 91.44 80 GLY B CA 1
ATOM 1531 C C . GLY B 1 80 ? -5.555 -13.562 -0.731 1 91.44 80 GLY B C 1
ATOM 1532 O O . GLY B 1 80 ? -5.25 -14.641 -1.243 1 91.44 80 GLY B O 1
ATOM 1533 N N . ALA B 1 81 ? -6.242 -13.5 0.4 1 92.62 81 ALA B N 1
ATOM 1534 C CA . ALA B 1 81 ? -6.742 -14.703 1.066 1 92.62 81 ALA B CA 1
ATOM 1535 C C . ALA B 1 81 ? -7.727 -15.453 0.176 1 92.62 81 ALA B C 1
ATOM 1537 O O . ALA B 1 81 ? -7.699 -16.688 0.113 1 92.62 81 ALA B O 1
ATOM 1538 N N . GLY B 1 82 ? -8.578 -14.695 -0.509 1 90.88 82 GLY B N 1
ATOM 1539 C CA . GLY B 1 82 ? -9.5 -15.305 -1.452 1 90.88 82 GLY B CA 1
ATOM 1540 C C . GLY B 1 82 ? -8.805 -16.062 -2.568 1 90.88 82 GLY B C 1
ATOM 1541 O O . GLY B 1 82 ? -9.32 -17.062 -3.066 1 90.88 82 GLY B O 1
ATOM 1542 N N . THR B 1 83 ? -7.633 -15.633 -2.959 1 87.25 83 THR B N 1
ATOM 1543 C CA . THR B 1 83 ? -6.871 -16.297 -4.012 1 87.25 83 THR B CA 1
ATOM 1544 C C . THR B 1 83 ? -6.238 -17.578 -3.496 1 87.25 83 THR B C 1
ATOM 1546 O O . THR B 1 83 ? -6.293 -18.609 -4.164 1 87.25 83 THR B O 1
ATOM 1549 N N . VAL B 1 84 ? -5.617 -17.5 -2.383 1 85.75 84 VAL B N 1
ATOM 1550 C CA . VAL B 1 84 ? -4.996 -18.688 -1.792 1 85.75 84 VAL B CA 1
ATOM 1551 C C . VAL B 1 84 ? -6.047 -19.781 -1.581 1 85.75 84 VAL B C 1
ATOM 1553 O O . VAL B 1 84 ? -5.77 -20.969 -1.774 1 85.75 84 VAL B O 1
ATOM 1556 N N . LEU B 1 85 ? -7.238 -19.359 -1.235 1 88.88 85 LEU B N 1
ATOM 1557 C CA . LEU B 1 85 ? -8.312 -20.297 -0.955 1 88.88 85 LEU B CA 1
ATOM 1558 C C . LEU B 1 85 ? -9.008 -20.734 -2.242 1 88.88 85 LEU B C 1
ATOM 1560 O O . LEU B 1 85 ? -9.883 -21.609 -2.221 1 88.88 85 LEU B O 1
ATOM 1564 N N . GLY B 1 86 ? -8.68 -20.094 -3.326 1 83.81 86 GLY B N 1
ATOM 1565 C CA . GLY B 1 86 ? -9.172 -20.516 -4.625 1 83.81 86 GLY B CA 1
ATOM 1566 C C . GLY B 1 86 ? -10.43 -19.797 -5.055 1 83.81 86 GLY B C 1
ATOM 1567 O O . GLY B 1 86 ? -11.047 -20.141 -6.062 1 83.81 86 GLY B O 1
ATOM 1568 N N . TYR B 1 87 ? -10.891 -18.75 -4.285 1 88 87 TYR B N 1
ATOM 1569 C CA . TYR B 1 87 ? -12.125 -18.031 -4.574 1 88 87 TYR B CA 1
ATOM 1570 C C . TYR B 1 87 ? -11.883 -16.922 -5.582 1 88 87 TYR B C 1
ATOM 1572 O O . TYR B 1 87 ? -12.797 -16.516 -6.297 1 88 87 TYR B O 1
ATOM 1580 N N . VAL B 1 88 ? -10.648 -16.391 -5.633 1 85.69 88 VAL B N 1
ATOM 1581 C CA . VAL B 1 88 ? -10.289 -15.273 -6.512 1 85.69 88 VAL B CA 1
ATOM 1582 C C . VAL B 1 88 ? -9.188 -15.711 -7.477 1 85.69 88 VAL B C 1
ATOM 1584 O O . VAL B 1 88 ? -8.109 -16.141 -7.047 1 85.69 88 VAL B O 1
ATOM 1587 N N . PRO B 1 89 ? -9.586 -15.602 -8.789 1 84 89 PRO B N 1
ATOM 1588 C CA . PRO B 1 89 ? -8.531 -15.953 -9.75 1 84 89 PRO B CA 1
ATOM 1589 C C . PRO B 1 89 ? -7.312 -15.039 -9.641 1 84 89 PRO B C 1
ATOM 1591 O O . PRO B 1 89 ? -7.453 -13.844 -9.352 1 84 89 PRO B O 1
ATOM 1594 N N . MET B 1 90 ? -6.141 -15.617 -9.977 1 82.56 90 MET B N 1
ATOM 1595 C CA . MET B 1 90 ? -4.848 -14.953 -9.812 1 82.56 90 MET B CA 1
ATOM 1596 C C . MET B 1 90 ? -4.797 -13.656 -10.625 1 82.56 90 MET B C 1
ATOM 1598 O O . MET B 1 90 ? -4.348 -12.625 -10.117 1 82.56 90 MET B O 1
ATOM 1602 N N . PRO B 1 91 ? -5.254 -13.617 -11.836 1 81.19 91 PRO B N 1
ATOM 1603 C CA . PRO B 1 91 ? -5.195 -12.352 -12.578 1 81.19 91 PRO B CA 1
ATOM 1604 C C . PRO B 1 91 ? -6.043 -11.258 -11.938 1 81.19 91 PRO B C 1
ATOM 1606 O O . PRO B 1 91 ? -5.633 -10.094 -11.906 1 81.19 91 PRO B O 1
ATOM 1609 N N . ALA B 1 92 ? -7.207 -11.641 -11.5 1 83.44 92 ALA B N 1
ATOM 1610 C CA . ALA B 1 92 ? -8.078 -10.664 -10.844 1 83.44 92 ALA B CA 1
ATOM 1611 C C . ALA B 1 92 ? -7.402 -10.07 -9.609 1 83.44 92 ALA B C 1
ATOM 1613 O O . ALA B 1 92 ? -7.48 -8.867 -9.367 1 83.44 92 ALA B O 1
ATOM 1614 N N . HIS B 1 93 ? -6.781 -10.906 -8.789 1 89.25 93 HIS B N 1
ATOM 1615 C CA . HIS B 1 93 ? -6.055 -10.453 -7.602 1 89.25 93 HIS B CA 1
ATOM 1616 C C . HIS B 1 93 ? -4.996 -9.422 -7.965 1 89.25 93 HIS B C 1
ATOM 1618 O O . HIS B 1 93 ? -4.93 -8.352 -7.348 1 89.25 93 HIS B O 1
ATOM 1624 N N . HIS B 1 94 ? -4.285 -9.68 -9.055 1 88.69 94 HIS B N 1
ATOM 1625 C CA . HIS B 1 94 ? -3.211 -8.758 -9.414 1 88.69 94 HIS B CA 1
ATOM 1626 C C . HIS B 1 94 ? -3.762 -7.469 -10.008 1 88.69 94 HIS B C 1
ATOM 1628 O O . HIS B 1 94 ? -3.213 -6.391 -9.773 1 88.69 94 HIS B O 1
ATOM 1634 N N . TYR B 1 95 ? -4.777 -7.527 -10.742 1 86.25 95 TYR B N 1
ATOM 1635 C CA . TYR B 1 95 ? -5.395 -6.32 -11.273 1 86.25 95 TYR B CA 1
ATOM 1636 C C . TYR B 1 95 ? -5.895 -5.422 -10.148 1 86.25 95 TYR B C 1
ATOM 1638 O O . TYR B 1 95 ? -5.633 -4.215 -10.141 1 86.25 95 TYR B O 1
ATOM 1646 N N . VAL B 1 96 ? -6.578 -5.996 -9.203 1 90.62 96 VAL B N 1
ATOM 1647 C CA . VAL B 1 96 ? -7.094 -5.246 -8.062 1 90.62 96 VAL B CA 1
ATOM 1648 C C . VAL B 1 96 ? -5.93 -4.652 -7.266 1 90.62 96 VAL B C 1
ATOM 1650 O O . VAL B 1 96 ? -5.953 -3.473 -6.91 1 90.62 96 VAL B O 1
ATOM 1653 N N . GLU B 1 97 ? -5.008 -5.348 -7.059 1 94.44 97 GLU B N 1
ATOM 1654 C CA . GLU B 1 97 ? -3.881 -4.926 -6.23 1 94.44 97 GLU B CA 1
ATOM 1655 C C . GLU B 1 97 ? -3.143 -3.752 -6.863 1 94.44 97 GLU B C 1
ATOM 1657 O O . GLU B 1 97 ? -2.9 -2.738 -6.203 1 94.44 97 GLU B O 1
ATOM 1662 N N . HIS B 1 98 ? -2.785 -3.869 -8.156 1 92.44 98 HIS B N 1
ATOM 1663 C CA . HIS B 1 98 ? -1.997 -2.824 -8.797 1 92.44 98 HIS B CA 1
ATOM 1664 C C . HIS B 1 98 ? -2.822 -1.56 -9 1 92.44 98 HIS B C 1
ATOM 1666 O O . HIS B 1 98 ? -2.299 -0.448 -8.906 1 92.44 98 HIS B O 1
ATOM 1672 N N . THR B 1 99 ? -4.113 -1.72 -9.258 1 91.81 99 THR B N 1
ATOM 1673 C CA . THR B 1 99 ? -4.996 -0.562 -9.32 1 91.81 99 THR B CA 1
ATOM 1674 C C . THR B 1 99 ? -5.059 0.147 -7.973 1 91.81 99 THR B C 1
ATOM 1676 O O . THR B 1 99 ? -4.953 1.374 -7.906 1 91.81 99 THR B O 1
ATOM 1679 N N . LEU B 1 100 ? -5.121 -0.651 -6.93 1 96.19 100 LEU B N 1
ATOM 1680 C CA . LEU B 1 100 ? -5.184 -0.079 -5.59 1 96.19 100 LEU B CA 1
ATOM 1681 C C . LEU B 1 100 ? -3.852 0.557 -5.211 1 96.19 100 LEU B C 1
ATOM 1683 O O . LEU B 1 100 ? -3.822 1.583 -4.527 1 96.19 100 LEU B O 1
ATOM 1687 N N . ASP B 1 101 ? -2.805 -0.058 -5.648 1 96.88 101 ASP B N 1
ATOM 1688 C CA . ASP B 1 101 ? -1.498 0.526 -5.355 1 96.88 101 ASP B CA 1
ATOM 1689 C C . ASP B 1 101 ? -1.399 1.95 -5.898 1 96.88 101 ASP B C 1
ATOM 1691 O O . ASP B 1 101 ? -0.979 2.863 -5.188 1 96.88 101 ASP B O 1
ATOM 1695 N N . PHE B 1 102 ? -1.78 2.113 -7.117 1 95.5 102 PHE B N 1
ATOM 1696 C CA . PHE B 1 102 ? -1.738 3.428 -7.746 1 95.5 102 PHE B CA 1
ATOM 1697 C C . PHE B 1 102 ? -2.67 4.398 -7.035 1 95.5 102 PHE B C 1
ATOM 1699 O O . PHE B 1 102 ? -2.281 5.531 -6.73 1 95.5 102 PHE B O 1
ATOM 1706 N N . ALA B 1 103 ? -3.861 3.977 -6.715 1 97.06 103 ALA B N 1
ATOM 1707 C CA . ALA B 1 103 ? -4.859 4.816 -6.059 1 97.06 103 ALA B CA 1
ATOM 1708 C C . ALA B 1 103 ? -4.398 5.234 -4.668 1 97.06 103 ALA B C 1
ATOM 1710 O O . ALA B 1 103 ? -4.555 6.395 -4.281 1 97.06 103 ALA B O 1
ATOM 1711 N N . ILE B 1 104 ? -3.803 4.297 -3.924 1 98.38 104 ILE B N 1
ATOM 1712 C CA . ILE B 1 104 ? -3.332 4.578 -2.574 1 98.38 104 ILE B CA 1
ATOM 1713 C C . ILE B 1 104 ? -2.229 5.633 -2.621 1 98.38 104 ILE B C 1
ATOM 1715 O O . ILE B 1 104 ? -2.234 6.586 -1.835 1 98.38 104 ILE B O 1
ATOM 1719 N N . ALA B 1 105 ? -1.337 5.445 -3.537 1 98.25 105 ALA B N 1
ATOM 1720 C CA . ALA B 1 105 ? -0.261 6.422 -3.686 1 98.25 105 ALA B CA 1
ATOM 1721 C C . ALA B 1 105 ? -0.82 7.816 -3.967 1 98.25 105 ALA B C 1
ATOM 1723 O O . ALA B 1 105 ? -0.384 8.797 -3.363 1 98.25 105 ALA B O 1
ATOM 1724 N N . ALA B 1 106 ? -1.776 7.906 -4.809 1 97.75 106 ALA B N 1
ATOM 1725 C CA . ALA B 1 106 ? -2.379 9.188 -5.172 1 97.75 106 ALA B CA 1
ATOM 1726 C C . ALA B 1 106 ? -3.121 9.797 -3.988 1 97.75 106 ALA B C 1
ATOM 1728 O O . ALA B 1 106 ? -3.004 11 -3.73 1 97.75 106 ALA B O 1
ATOM 1729 N N . ILE B 1 107 ? -3.797 8.977 -3.295 1 97.81 107 ILE B N 1
ATOM 1730 C CA . ILE B 1 107 ? -4.613 9.438 -2.178 1 97.81 107 ILE B CA 1
ATOM 1731 C C . ILE B 1 107 ? -3.713 9.984 -1.074 1 97.81 107 ILE B C 1
ATOM 1733 O O . ILE B 1 107 ? -3.967 11.07 -0.541 1 97.81 107 ILE B O 1
ATOM 1737 N N . VAL B 1 108 ? -2.666 9.25 -0.718 1 96.69 108 VAL B N 1
ATOM 1738 C CA . VAL B 1 108 ? -1.812 9.664 0.391 1 96.69 108 VAL B CA 1
ATOM 1739 C C . VAL B 1 108 ? -1.024 10.914 -0.002 1 96.69 108 VAL B C 1
ATOM 1741 O O . VAL B 1 108 ? -0.815 11.805 0.82 1 96.69 108 VAL B O 1
ATOM 1744 N N . LEU B 1 109 ? -0.633 10.945 -1.243 1 96.69 109 LEU B N 1
ATOM 1745 C CA . LEU B 1 109 ? 0.043 12.148 -1.708 1 96.69 109 LEU B CA 1
ATOM 1746 C C . LEU B 1 109 ? -0.893 13.352 -1.654 1 96.69 109 LEU B C 1
ATOM 1748 O O . LEU B 1 109 ? -0.5 14.43 -1.199 1 96.69 109 LEU B O 1
ATOM 1752 N N . TYR B 1 110 ? -2.045 13.18 -2.07 1 95.19 110 TYR B N 1
ATOM 1753 C CA . TYR B 1 110 ? -3.041 14.242 -2.055 1 95.19 110 TYR B CA 1
ATOM 1754 C C . TYR B 1 110 ? -3.328 14.703 -0.628 1 95.19 110 TYR B C 1
ATOM 1756 O O . TYR B 1 110 ? -3.459 15.898 -0.368 1 95.19 110 TYR B O 1
ATOM 1764 N N . ALA B 1 111 ? -3.43 13.75 0.219 1 91.94 111 ALA B N 1
ATOM 1765 C CA . ALA B 1 111 ? -3.736 14.062 1.613 1 91.94 111 ALA B CA 1
ATOM 1766 C C . ALA B 1 111 ? -2.711 15.023 2.201 1 91.94 111 ALA B C 1
ATOM 1768 O O . ALA B 1 111 ? -3.07 15.953 2.928 1 91.94 111 ALA B O 1
ATOM 1769 N N . VAL B 1 112 ? -1.502 14.828 1.935 1 87.25 112 VAL B N 1
ATOM 1770 C CA . VAL B 1 112 ? -0.473 15.648 2.559 1 87.25 112 VAL B CA 1
ATOM 1771 C C . VAL B 1 112 ? -0.335 16.969 1.797 1 87.25 112 VAL B C 1
ATOM 1773 O O . VAL B 1 112 ? -0.065 18.016 2.395 1 87.25 112 VAL B O 1
ATOM 1776 N N . TYR B 1 113 ? -0.531 16.875 0.552 1 85.19 113 TYR B N 1
ATOM 1777 C CA . TYR B 1 113 ? -0.369 18.094 -0.243 1 85.19 113 TYR B CA 1
ATOM 1778 C C . TYR B 1 113 ? -1.526 19.062 -0.01 1 85.19 113 TYR B C 1
ATOM 1780 O O . TYR B 1 113 ? -1.322 20.266 0.091 1 85.19 113 TYR B O 1
ATOM 1788 N N . ALA B 1 114 ? -2.582 18.609 0.104 1 84.12 114 ALA B N 1
ATOM 1789 C CA . ALA B 1 114 ? -3.77 19.453 0.242 1 84.12 114 ALA B CA 1
ATOM 1790 C C . ALA B 1 114 ? -3.914 19.969 1.67 1 84.12 114 ALA B C 1
ATOM 1792 O O . ALA B 1 114 ? -4.582 20.969 1.906 1 84.12 114 ALA B O 1
ATOM 1793 N N . HIS B 1 115 ? -3.363 19.328 2.551 1 76.38 115 HIS B N 1
ATOM 1794 C CA . HIS B 1 115 ? -3.592 19.719 3.938 1 76.38 115 HIS B CA 1
ATOM 1795 C C . HIS B 1 115 ? -2.295 20.156 4.609 1 76.38 115 HIS B C 1
ATOM 1797 O O . HIS B 1 115 ? -2.172 20.078 5.836 1 76.38 115 HIS B O 1
ATOM 1803 N N . ALA B 1 116 ? -1.399 20.438 3.838 1 65.75 116 ALA B N 1
ATOM 1804 C CA . ALA B 1 116 ? -0.165 20.984 4.383 1 65.75 116 ALA B CA 1
ATOM 1805 C C . ALA B 1 116 ? -0.39 22.406 4.914 1 65.75 116 ALA B C 1
ATOM 1807 O O . ALA B 1 116 ? -1.245 23.141 4.41 1 65.75 116 ALA B O 1
ATOM 1808 N N . PRO B 1 117 ? 0.299 22.641 6.012 1 58.31 117 PRO B N 1
ATOM 1809 C CA . PRO B 1 117 ? 0.198 24 6.52 1 58.31 117 PRO B CA 1
ATOM 1810 C C . PRO B 1 117 ? 0.565 25.047 5.473 1 58.31 117 PRO B C 1
ATOM 1812 O O . PRO B 1 117 ? 1.524 24.859 4.719 1 58.31 117 PRO B O 1
ATOM 1815 N N . GLY B 1 118 ? -0.435 26.016 5.188 1 54.28 118 GLY B N 1
ATOM 1816 C CA . GLY B 1 118 ? -0.267 27.125 4.266 1 54.28 118 GLY B CA 1
ATOM 1817 C C . GLY B 1 118 ? -1.109 26.984 3.012 1 54.28 118 GLY B C 1
ATOM 1818 O O . GLY B 1 118 ? -1.148 27.906 2.186 1 54.28 118 GLY B O 1
ATOM 1819 N N . GLU B 1 119 ? -1.382 25.766 2.711 1 54 119 GLU B N 1
ATOM 1820 C CA . GLU B 1 119 ? -2.225 25.656 1.523 1 54 119 GLU B CA 1
ATOM 1821 C C . GLU B 1 119 ? -3.662 26.062 1.827 1 54 119 GLU B C 1
ATOM 1823 O O . GLU B 1 119 ? -4.191 25.75 2.896 1 54 119 GLU B O 1
ATOM 1828 N N . PRO B 1 120 ? -4.199 27.141 1.064 1 50.25 120 PRO B N 1
ATOM 1829 C CA . PRO B 1 120 ? -5.555 27.641 1.298 1 50.25 120 PRO B CA 1
ATOM 1830 C C . PRO B 1 120 ? -6.586 26.531 1.442 1 50.25 120 PRO B C 1
ATOM 1832 O O . PRO B 1 120 ? -6.465 25.484 0.801 1 50.25 120 PRO B O 1
ATOM 1835 N N . PRO B 1 121 ? -7.148 26.469 2.658 1 50.03 121 PRO B N 1
ATOM 1836 C CA . PRO B 1 121 ? -8.203 25.469 2.852 1 50.03 121 PRO B CA 1
ATOM 1837 C C . PRO B 1 121 ? -9.102 25.312 1.627 1 50.03 121 PRO B C 1
ATOM 1839 O O . PRO B 1 121 ? -9.227 26.25 0.829 1 50.03 121 PRO B O 1
ATOM 1842 N N . GLU B 1 122 ? -9.148 24.219 1.021 1 48.12 122 GLU B N 1
ATOM 1843 C CA . GLU B 1 122 ? -10.141 24.094 -0.043 1 48.12 122 GLU B CA 1
ATOM 1844 C C . GLU B 1 122 ? -11.445 24.797 0.335 1 48.12 122 GLU B C 1
ATOM 1846 O O . GLU B 1 122 ? -12.031 24.5 1.381 1 48.12 122 GLU B O 1
ATOM 1851 N N . ASP B 1 123 ? -11.594 26.141 0.111 1 44.53 123 ASP B N 1
ATOM 1852 C CA . ASP B 1 123 ? -12.82 26.906 0.257 1 44.53 123 ASP B CA 1
ATOM 1853 C C . ASP B 1 123 ? -14.031 26.109 -0.208 1 44.53 123 ASP B C 1
ATOM 1855 O O . ASP B 1 123 ? -14.109 25.703 -1.368 1 44.53 123 ASP B O 1
ATOM 1859 N N . GLY B 1 124 ? -14.555 25.141 0.59 1 41.97 124 GLY B N 1
ATOM 1860 C CA . GLY B 1 124 ? -15.906 24.812 0.17 1 41.97 124 GLY B CA 1
ATOM 1861 C C . GLY B 1 124 ? -16.688 26.016 -0.339 1 41.97 124 GLY B C 1
ATOM 1862 O O . GLY B 1 124 ? -16.25 27.156 -0.152 1 41.97 124 GLY B O 1
ATOM 1863 N N . PRO B 1 125 ? -17.391 25.891 -1.597 1 44.78 125 PRO B N 1
ATOM 1864 C CA . PRO B 1 125 ? -18.078 27.094 -2.053 1 44.78 125 PRO B CA 1
ATOM 1865 C C . PRO B 1 125 ? -18.734 27.859 -0.908 1 44.78 125 PRO B C 1
ATOM 1867 O O . PRO B 1 125 ? -19.109 27.281 0.11 1 44.78 125 PRO B O 1
ATOM 1870 N N . PRO B 1 126 ? -18.672 29.312 -0.971 1 40.19 126 PRO B N 1
ATOM 1871 C CA . PRO B 1 126 ? -19.484 30.031 0.013 1 40.19 126 PRO B CA 1
ATOM 1872 C C . PRO B 1 126 ? -20.938 29.547 0.04 1 40.19 126 PRO B C 1
ATOM 1874 O O . PRO B 1 126 ? -21.453 29.062 -0.97 1 40.19 126 PRO B O 1
#